Protein AF-A0A381XWY9-F1 (afdb_monomer)

Mean predicted aligned error: 9.6 Å

Secondary structure (DSSP, 8-state):
--SSHHHHHHHHHT-TTS-EEEEEEEEEEEEEEEEEEEETTEEEEEEEEEEEEEEEEEEEETTEEEEEEEEEESS-SSS--EEEEEEEEEEEE-SSEEEEEEEE-EESTTSSS-EE-EEGGGTEE--EEEEEEEEEEETTEEEEEEEEEE--EEPPPSBTTB-TTS-SEE-EEEEEEEEEEEEEEETTEEEEEEEEEEEEEEEEE-SSSS--EEEEEEEEEEEEEEEEEE-SSEEEEEEEEEEEEEE--GGGG--STTS------SEEEEEEEEEEEEE--TT--EEEEEEEEETT--

Nearest PDB structures (foldseek):
  2mpr-assembly1_A  TM=4.039E-01  e=1.291E-01  Salmonella enterica subsp. enterica serovar Typhimurium
  1af6-assembly1_A  TM=3.354E-01  e=6.684E-02  Escherichia coli
  1nqh-assembly1_A  TM=4.335E-01  e=2.873E-01  Escherichia coli
  2gsk-assembly1_A  TM=4.416E-01  e=7.041E+00  Escherichia coli
  6ofr-assembly1_A  TM=3.343E-01  e=2.277E+00  Escherichia coli

Organism: NCBI:txid408172

Sequence (298 aa):
MKLRIFFTLAFCSLLTGQKSQFSIGISSYYGKGVTPIQQFGQSQYYDYKYSEHFLDVTGWRGDWTLWTSLELSSPPRIGTSFAGLRKFRIFREGSSYSFMVGDLYGQIGRGLGLNLWENQTIDWDSSLRGVWISARPRDMLKVDIVAGKAGGGRHLGAGPGIDPRIRDFEEDETVALLSGRMEQLMPGVNLGAYLMFMNGNRQWFSVRRGEDLDTVKVSSFKPGVIAEMSGNNFDLFFETVFRSNTIKDVDSLYSVTAFKWYPYESKQSGRGLYFSGSFFPGQWGITVELKDYLFDTS

pLDDT: mean 83.88, std 17.48, range [37.94, 98.44]

Foldseek 3Di:
DPPPVVVVVVVVPVAPDWDKDKDKDKDKDWDKDWFWADEPVDTDIDIDIWIKIKIWMWMDTDQKIKIWIFIQIDDHPAEHGDGGTDWIKIWGDDPFKIKMATWDADADAVQLPHHADDDVNQQFGQTWHGMWMWGCPDPFKIKIKTWGWGWGADADDRYVPGGRRYGPWTWGKIKIKIKMKGHCPDPQKIKMKMKMKIWTWTFDDDPPPDDDTDIWIKIKIKIKIWIWGDDPFKIKIKMKIKMKMFTDPCVVVDPDPDDDDDDDDRIFMFMWIKIKMKGGDDPDIDMDIDTDGGGGPD

Structure (mmCIF, N/CA/C/O backbone):
data_AF-A0A381XWY9-F1
#
_entry.id   AF-A0A381XWY9-F1
#
loop_
_atom_site.group_PDB
_atom_site.id
_atom_site.type_symbol
_atom_site.label_atom_id
_atom_site.label_alt_id
_atom_site.label_comp_id
_atom_site.label_asym_id
_atom_site.label_entity_id
_atom_site.label_seq_id
_atom_site.pdbx_PDB_ins_code
_atom_site.Cartn_x
_atom_site.Cartn_y
_atom_site.Cartn_z
_atom_site.occupancy
_atom_site.B_iso_or_equiv
_atom_site.auth_seq_id
_atom_site.auth_comp_id
_atom_site.auth_asym_id
_atom_site.auth_atom_id
_atom_site.pdbx_PDB_model_num
ATOM 1 N N . MET A 1 1 ? -11.022 -15.132 -27.133 1.00 42.25 1 MET A N 1
ATOM 2 C CA . MET A 1 1 ? -11.686 -13.839 -26.832 1.00 42.25 1 MET A CA 1
ATOM 3 C C . MET A 1 1 ? -13.158 -13.941 -26.386 1.00 42.25 1 MET A C 1
ATOM 5 O O . MET A 1 1 ? -13.735 -12.915 -26.069 1.00 42.25 1 MET A O 1
ATOM 9 N N . LYS A 1 2 ? -13.781 -15.135 -26.310 1.00 38.97 2 LYS A N 1
ATOM 10 C CA . LYS A 1 2 ? -15.232 -15.276 -26.034 1.00 38.97 2 LYS A CA 1
ATOM 11 C C . LYS A 1 2 ? -15.621 -15.635 -24.586 1.00 38.97 2 LYS A C 1
ATOM 13 O O . LYS A 1 2 ? -16.798 -15.587 -24.266 1.00 38.97 2 LYS A O 1
ATOM 18 N N . LEU A 1 3 ? -14.664 -15.934 -23.700 1.00 37.94 3 LEU A N 1
ATOM 19 C CA . LEU A 1 3 ? -14.961 -16.372 -22.322 1.00 37.94 3 LEU A CA 1
ATOM 20 C C . LEU A 1 3 ? -14.872 -15.250 -21.264 1.00 37.94 3 LEU A C 1
ATOM 22 O O . LEU A 1 3 ? -15.355 -15.412 -20.152 1.00 37.94 3 LEU A O 1
ATOM 26 N N . ARG A 1 4 ? -14.283 -14.093 -21.601 1.00 41.81 4 ARG A N 1
ATOM 27 C CA . ARG A 1 4 ? -14.041 -12.996 -20.639 1.00 41.81 4 ARG A CA 1
ATOM 28 C C . ARG A 1 4 ? -15.187 -11.982 -20.539 1.00 41.81 4 ARG A C 1
ATOM 30 O O . ARG A 1 4 ? -15.367 -11.388 -19.489 1.00 41.81 4 ARG A O 1
ATOM 37 N N . ILE A 1 5 ? -16.003 -11.848 -21.586 1.00 46.81 5 ILE A N 1
ATOM 38 C CA . ILE A 1 5 ? -17.174 -10.948 -21.611 1.00 46.81 5 ILE A CA 1
ATOM 39 C C . ILE A 1 5 ? -18.364 -11.545 -20.831 1.00 46.81 5 ILE A C 1
ATOM 41 O O . ILE A 1 5 ? -19.233 -10.823 -20.349 1.00 46.81 5 ILE A O 1
ATOM 45 N N . PHE A 1 6 ? -18.382 -12.869 -20.644 1.00 42.78 6 PHE A N 1
ATOM 46 C CA . PHE A 1 6 ? -19.491 -13.562 -19.988 1.00 42.78 6 PHE A CA 1
ATOM 47 C C . PHE A 1 6 ? -19.553 -13.294 -18.476 1.00 42.78 6 PHE A C 1
ATOM 49 O O . PHE A 1 6 ? -20.643 -13.187 -17.928 1.00 42.78 6 PHE A O 1
ATOM 56 N N . PHE A 1 7 ? -18.409 -13.103 -17.807 1.00 50.03 7 PHE A N 1
ATOM 57 C CA . PHE A 1 7 ? -18.382 -12.785 -16.372 1.00 50.03 7 PHE A CA 1
ATOM 58 C C . PHE A 1 7 ? -18.918 -11.379 -16.069 1.00 50.03 7 PHE A C 1
ATOM 60 O O . PHE A 1 7 ? -19.607 -11.192 -15.069 1.00 50.03 7 PHE A O 1
ATOM 67 N N . THR A 1 8 ? -18.679 -10.410 -16.956 1.00 50.22 8 THR A N 1
ATOM 68 C CA . THR A 1 8 ? -19.175 -9.034 -16.800 1.00 50.22 8 THR A CA 1
ATOM 69 C C . THR A 1 8 ? -20.692 -8.951 -17.001 1.00 50.22 8 THR A C 1
ATOM 71 O O . THR A 1 8 ? -21.370 -8.237 -16.271 1.00 50.22 8 THR A O 1
ATOM 74 N N . LEU A 1 9 ? -21.247 -9.728 -17.940 1.00 51.41 9 LEU A N 1
ATOM 75 C CA . LEU A 1 9 ? -22.695 -9.791 -18.191 1.00 51.41 9 LEU A CA 1
ATOM 76 C C . LEU A 1 9 ? -23.447 -10.683 -17.188 1.00 51.41 9 LEU A C 1
ATOM 78 O O . LEU A 1 9 ? -24.571 -10.353 -16.817 1.00 51.41 9 LEU A O 1
ATOM 82 N N . ALA A 1 10 ? -22.831 -11.765 -16.697 1.00 49.91 10 ALA A N 1
ATOM 83 C CA . ALA A 1 10 ? -23.432 -12.635 -15.682 1.00 49.91 10 ALA A CA 1
ATOM 84 C C . ALA A 1 10 ? -23.555 -11.943 -14.317 1.00 49.91 10 ALA A C 1
ATOM 86 O O . ALA A 1 10 ? -24.521 -12.187 -13.589 1.00 49.91 10 ALA A O 1
ATOM 87 N N . PHE A 1 11 ? -22.628 -11.029 -13.993 1.00 50.53 11 PHE A N 1
ATOM 88 C CA . PHE A 1 11 ? -22.790 -10.181 -12.817 1.00 50.53 11 PHE A CA 1
ATOM 89 C C . PHE A 1 11 ? -24.007 -9.268 -12.961 1.00 50.53 11 PHE A C 1
ATOM 91 O O . PHE A 1 11 ? -24.644 -9.034 -11.958 1.00 50.53 11 PHE A O 1
ATOM 98 N N . CYS A 1 12 ? -24.407 -8.833 -14.164 1.00 48.06 12 CYS A N 1
ATOM 99 C CA . CYS A 1 12 ? -25.612 -8.014 -14.359 1.00 48.06 12 CYS A CA 1
ATOM 100 C C . CYS A 1 12 ? -26.932 -8.802 -14.238 1.00 48.06 12 CYS A C 1
ATOM 102 O O . CYS A 1 12 ? -27.932 -8.241 -13.792 1.00 48.06 12 CYS A O 1
ATOM 104 N N . SER A 1 13 ? -26.969 -10.087 -14.612 1.00 46.69 13 SER A N 1
ATOM 105 C CA . SER A 1 13 ? -28.222 -10.864 -14.670 1.00 46.69 13 SER A CA 1
ATOM 106 C C . SER A 1 13 ? -28.676 -11.467 -13.335 1.00 46.69 13 SER A C 1
ATOM 108 O O . SER A 1 13 ? -29.846 -11.804 -13.193 1.00 46.69 13 SER A O 1
ATOM 110 N N . LEU A 1 14 ? -27.795 -11.580 -12.336 1.00 45.59 14 LEU A N 1
ATOM 111 C CA . LEU A 1 14 ? -28.140 -12.105 -11.001 1.00 45.59 14 LEU A CA 1
ATOM 112 C C . LEU A 1 14 ? -28.667 -11.013 -10.041 1.00 45.59 14 LEU A C 1
ATOM 114 O O . LEU A 1 14 ? -28.751 -11.225 -8.830 1.00 45.59 14 LEU A O 1
ATOM 118 N N . LEU A 1 15 ? -29.012 -9.824 -10.565 1.00 47.22 15 LEU A N 1
ATOM 119 C CA . LEU A 1 15 ? -29.177 -8.594 -9.784 1.00 47.22 15 LEU A CA 1
ATOM 120 C C . LEU A 1 15 ? -30.592 -7.982 -9.751 1.00 47.22 15 LEU A C 1
ATOM 122 O O . LEU A 1 15 ? -30.749 -6.773 -9.558 1.00 47.22 15 LEU A O 1
ATOM 126 N N . THR A 1 16 ? -31.653 -8.778 -9.823 1.00 45.12 16 THR A N 1
ATOM 127 C CA . THR A 1 16 ? -33.024 -8.260 -9.664 1.00 45.12 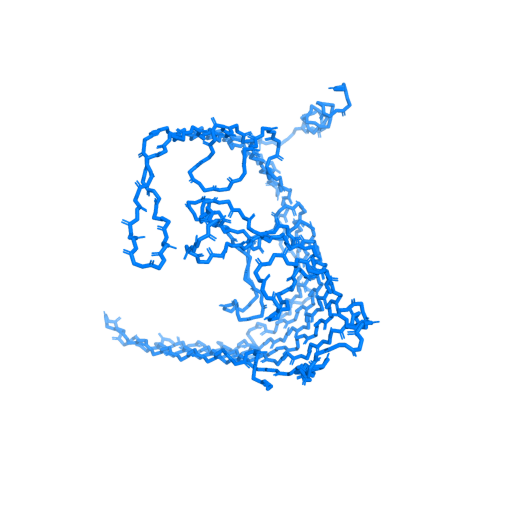16 THR A CA 1
ATOM 128 C C . THR A 1 16 ? -33.328 -7.908 -8.196 1.00 45.12 16 THR A C 1
ATOM 130 O O . THR A 1 16 ? -33.209 -8.767 -7.328 1.00 45.12 16 THR A O 1
ATOM 133 N N . GLY A 1 17 ? -33.689 -6.649 -7.895 1.00 55.00 17 GLY A N 1
ATOM 134 C CA . GLY A 1 17 ? -34.347 -6.264 -6.625 1.00 55.00 17 GLY A CA 1
ATOM 135 C C . GLY A 1 17 ? -33.692 -5.178 -5.750 1.00 55.00 17 GLY A C 1
ATOM 136 O O . GLY A 1 17 ? -34.322 -4.725 -4.801 1.00 55.00 17 GLY A O 1
ATOM 137 N N . GLN A 1 18 ? -32.476 -4.712 -6.054 1.00 63.28 18 GLN A N 1
ATOM 138 C CA . GLN A 1 18 ? -31.827 -3.598 -5.334 1.00 63.28 18 GLN A CA 1
ATOM 139 C C . GLN A 1 18 ? -31.446 -2.486 -6.313 1.00 63.28 18 GLN A C 1
ATOM 141 O O . GLN A 1 18 ? -31.035 -2.780 -7.440 1.00 63.28 18 GLN A O 1
ATOM 146 N N . LYS A 1 19 ? -31.572 -1.218 -5.886 1.00 72.31 19 LYS A N 1
ATOM 147 C CA . LYS A 1 19 ? -31.150 -0.056 -6.684 1.00 72.31 19 LYS A CA 1
ATOM 148 C C . LYS A 1 19 ? -29.664 -0.206 -7.002 1.00 72.31 19 LYS A C 1
ATOM 150 O O . LYS A 1 19 ? -28.835 -0.214 -6.099 1.00 72.31 19 LYS A O 1
ATOM 155 N N . SER A 1 20 ? -29.364 -0.376 -8.283 1.00 82.00 20 SER A N 1
ATOM 156 C CA . SER A 1 20 ? -27.995 -0.450 -8.782 1.00 82.00 20 SER A CA 1
ATOM 157 C C . SER A 1 20 ? -27.613 0.929 -9.299 1.00 82.00 20 SER A C 1
ATOM 159 O O . SER A 1 20 ? -28.407 1.570 -9.988 1.00 82.00 20 SER A O 1
ATOM 161 N N . GLN A 1 21 ? -26.427 1.397 -8.938 1.00 88.94 21 GLN A N 1
ATOM 162 C CA . GLN A 1 21 ? -25.865 2.654 -9.421 1.00 88.94 21 GLN A CA 1
ATOM 163 C C . GLN A 1 21 ? -24.550 2.356 -10.123 1.00 88.94 21 GLN A C 1
ATOM 165 O O . GLN A 1 21 ? -23.868 1.393 -9.777 1.00 88.94 21 GLN A O 1
ATOM 170 N N . PHE A 1 22 ? -24.188 3.173 -11.103 1.00 92.50 22 PHE A N 1
ATOM 171 C CA . PHE A 1 22 ? -22.892 3.072 -11.752 1.00 92.50 22 PHE A CA 1
ATOM 172 C C . PHE A 1 22 ? -22.340 4.458 -12.072 1.00 92.50 22 PHE A C 1
ATOM 174 O O . PHE A 1 22 ? -23.089 5.419 -12.238 1.00 92.50 22 PHE A O 1
ATOM 181 N N . SER A 1 23 ? -21.019 4.538 -12.142 1.00 95.00 23 SER A N 1
ATOM 182 C CA . SER A 1 23 ? -20.251 5.704 -12.547 1.00 95.00 23 SER A CA 1
ATOM 183 C C . SER A 1 23 ? -19.219 5.262 -13.572 1.00 95.00 23 SER A C 1
ATOM 185 O O . SER A 1 23 ? -18.639 4.182 -13.447 1.00 95.00 23 SER A O 1
ATOM 187 N N . ILE A 1 24 ? -19.018 6.090 -14.591 1.00 95.81 24 ILE A N 1
ATOM 188 C CA . ILE A 1 24 ? -18.025 5.879 -15.638 1.00 95.81 24 ILE A CA 1
ATOM 189 C C . ILE A 1 24 ? -17.184 7.148 -15.722 1.00 95.81 24 ILE A C 1
ATOM 191 O O . ILE A 1 24 ? -17.721 8.234 -15.935 1.00 95.81 24 ILE A O 1
ATOM 195 N N . GLY A 1 25 ? -15.876 7.002 -15.549 1.00 96.38 25 GLY A N 1
ATOM 196 C CA . GLY A 1 25 ? -14.886 8.054 -15.724 1.00 96.38 25 GLY A CA 1
ATOM 197 C C . GLY A 1 25 ? -14.033 7.772 -16.952 1.00 96.38 25 GLY A C 1
ATOM 198 O O . GLY A 1 25 ? -13.613 6.640 -17.170 1.00 96.38 25 GLY A O 1
ATOM 199 N N . ILE A 1 26 ? -13.775 8.802 -17.753 1.00 95.94 26 ILE A N 1
ATOM 200 C CA . ILE A 1 26 ? -12.812 8.740 -18.853 1.00 95.94 26 ILE A CA 1
ATOM 201 C C . ILE A 1 26 ? -11.757 9.803 -18.593 1.00 95.94 26 ILE A C 1
ATOM 203 O O . ILE A 1 26 ? -12.087 10.979 -18.449 1.00 95.94 26 ILE A O 1
ATOM 207 N N . SER A 1 27 ? -10.497 9.385 -18.580 1.00 94.94 27 SER A N 1
ATOM 208 C CA . SER A 1 27 ? -9.349 10.282 -18.480 1.00 94.94 27 SER A CA 1
ATOM 209 C C . SER A 1 27 ? -8.459 10.077 -19.693 1.00 94.94 27 SER A C 1
ATOM 211 O O . SER A 1 27 ? -8.255 8.954 -20.144 1.00 94.94 27 SER A O 1
ATOM 213 N N . SER A 1 28 ? -7.960 11.159 -20.278 1.00 94.62 28 SER A N 1
ATOM 214 C CA . SER A 1 28 ? -7.101 11.101 -21.461 1.00 94.62 28 SER A CA 1
ATOM 215 C C . SER A 1 28 ? -5.981 12.114 -21.329 1.00 94.62 28 SER A C 1
ATOM 217 O O . SER A 1 28 ? -6.233 13.300 -21.130 1.00 94.62 28 SER A O 1
ATOM 219 N N . TYR A 1 29 ? -4.751 11.638 -21.460 1.00 92.44 29 TYR A N 1
ATOM 220 C CA . TYR A 1 29 ? -3.538 12.430 -21.369 1.00 92.44 29 TYR A CA 1
ATOM 221 C C . TYR A 1 29 ? -2.744 12.228 -22.649 1.00 92.44 29 TYR A C 1
ATOM 223 O O . TYR A 1 29 ? -2.310 11.124 -22.958 1.00 92.44 29 TYR A O 1
ATOM 231 N N . TYR A 1 30 ? -2.541 13.301 -23.399 1.00 92.88 30 TYR A N 1
ATOM 232 C CA . TYR A 1 30 ? -1.694 13.290 -24.581 1.00 92.88 30 TYR A CA 1
ATOM 233 C C . TYR A 1 30 ? -0.843 14.549 -24.587 1.00 92.88 30 TYR A C 1
ATOM 235 O O . TYR A 1 30 ? -1.289 15.621 -24.173 1.00 92.88 30 TYR A O 1
ATOM 243 N N . GLY A 1 31 ? 0.395 14.437 -25.048 1.00 92.38 31 GLY A N 1
ATOM 244 C CA . GLY A 1 31 ? 1.279 15.588 -25.035 1.00 92.38 31 GLY A CA 1
ATOM 245 C C . GLY A 1 31 ? 2.709 15.275 -25.410 1.00 92.38 31 GLY A C 1
ATOM 246 O O . GLY A 1 31 ? 3.033 14.197 -25.911 1.00 92.38 31 GLY A O 1
ATOM 247 N N . LYS A 1 32 ? 3.556 16.275 -25.175 1.00 91.50 32 LYS A N 1
ATOM 248 C CA . LYS A 1 32 ? 5.007 16.174 -25.273 1.00 91.50 32 LYS A CA 1
ATOM 249 C C . LYS A 1 32 ? 5.600 16.331 -23.879 1.00 91.50 32 LYS A C 1
ATOM 251 O O . LYS A 1 32 ? 5.104 17.137 -23.095 1.00 91.50 32 LYS A O 1
ATOM 256 N N . GLY A 1 33 ? 6.634 15.562 -23.585 1.00 85.56 33 GLY A N 1
ATOM 257 C CA . GLY A 1 33 ? 7.428 15.673 -22.371 1.00 85.56 33 GLY A CA 1
ATOM 258 C C . GLY A 1 33 ? 8.910 15.668 -22.709 1.00 85.56 33 GLY A C 1
ATOM 259 O O . GLY A 1 33 ? 9.291 15.431 -23.854 1.00 85.56 33 GLY A O 1
ATOM 260 N N . VAL A 1 34 ? 9.731 15.927 -21.699 1.00 85.25 34 VAL A N 1
ATOM 261 C CA . VAL A 1 34 ? 11.188 15.923 -21.814 1.00 85.25 34 VAL A CA 1
ATOM 262 C C . VAL A 1 34 ? 11.739 15.027 -20.714 1.00 85.25 34 VAL A C 1
ATOM 264 O O . VAL A 1 34 ? 11.335 15.168 -19.561 1.00 85.25 34 VAL A O 1
ATOM 267 N N . THR A 1 35 ? 12.623 14.091 -21.059 1.00 77.50 35 THR A N 1
ATOM 268 C CA . THR A 1 35 ? 13.277 13.206 -20.085 1.00 77.50 35 THR A CA 1
ATOM 269 C C . THR A 1 35 ? 14.787 13.460 -20.051 1.00 77.50 35 THR A C 1
ATOM 271 O O . THR A 1 35 ? 15.400 13.582 -21.118 1.00 77.50 35 THR A O 1
ATOM 274 N N . PRO A 1 36 ? 15.406 13.599 -18.864 1.00 71.19 36 PRO A N 1
ATOM 275 C CA . PRO A 1 36 ? 16.851 13.716 -18.753 1.00 71.19 36 PRO A CA 1
ATOM 276 C C . PRO A 1 36 ? 17.506 12.337 -18.882 1.00 71.19 36 PRO A C 1
ATOM 278 O O . PRO A 1 36 ? 17.150 11.408 -18.162 1.00 71.19 36 PRO A O 1
ATOM 281 N N . ILE A 1 37 ? 18.526 12.225 -19.728 1.00 68.56 37 ILE A N 1
ATOM 282 C CA . ILE A 1 37 ? 19.487 11.120 -19.666 1.00 68.56 37 ILE A CA 1
ATOM 283 C C . ILE A 1 37 ? 20.800 11.722 -19.174 1.00 68.56 37 ILE A C 1
ATOM 285 O O . ILE A 1 37 ? 21.411 12.557 -19.846 1.00 68.56 37 ILE A O 1
ATOM 289 N N . GLN A 1 38 ? 21.213 11.340 -17.964 1.00 59.56 38 GLN A N 1
ATOM 290 C CA . GLN A 1 38 ? 22.496 11.765 -17.414 1.00 59.56 38 GLN A CA 1
ATOM 291 C C . GLN A 1 38 ? 23.602 10.889 -17.999 1.00 59.56 38 GLN A C 1
ATOM 293 O O . GLN A 1 38 ? 23.746 9.723 -17.643 1.00 59.56 38 GLN A O 1
ATOM 298 N N . GLN A 1 39 ? 24.401 11.461 -18.896 1.00 59.38 39 GLN A N 1
ATOM 299 C CA . GLN A 1 39 ? 25.691 10.901 -19.282 1.00 59.38 39 GLN A CA 1
ATOM 300 C C . GLN A 1 39 ? 26.793 11.693 -18.572 1.00 59.38 39 GLN A C 1
ATOM 302 O O . GLN A 1 39 ? 26.688 12.907 -18.392 1.00 59.38 39 GLN A O 1
ATOM 307 N N . PHE A 1 40 ? 27.859 11.022 -18.129 1.00 50.03 40 PHE A N 1
ATOM 308 C CA . PHE A 1 40 ? 28.966 11.697 -17.448 1.00 50.03 40 PHE A CA 1
ATOM 309 C C . PHE A 1 40 ? 29.559 12.776 -18.375 1.00 50.03 40 PHE A C 1
ATOM 311 O O . PHE A 1 40 ? 30.073 12.463 -19.446 1.00 50.03 40 PHE A O 1
ATOM 318 N N . GLY A 1 41 ? 29.442 14.050 -17.987 1.00 56.56 41 GLY A N 1
ATOM 319 C CA . GLY A 1 41 ? 29.885 15.193 -18.796 1.00 56.56 41 GLY A CA 1
ATOM 320 C C . GLY A 1 41 ? 28.902 15.689 -19.870 1.00 56.56 41 GLY A C 1
ATOM 321 O O . GLY A 1 41 ? 29.218 16.674 -20.534 1.00 56.56 41 GLY A O 1
ATOM 322 N N . GLN A 1 42 ? 27.720 15.078 -20.032 1.00 59.75 42 GLN A N 1
ATOM 323 C CA . GLN A 1 42 ? 26.651 15.562 -20.917 1.00 59.75 42 GLN A CA 1
ATOM 324 C C . GLN A 1 42 ? 25.259 15.341 -20.299 1.00 59.75 42 GLN A C 1
ATOM 326 O O . GLN A 1 42 ? 24.770 14.217 -20.205 1.00 59.75 42 GLN A O 1
ATOM 331 N N . SER A 1 43 ? 24.583 16.429 -19.927 1.00 61.66 43 SER A N 1
ATOM 332 C CA . SER A 1 43 ? 23.150 16.396 -19.618 1.00 61.66 43 SER A CA 1
ATOM 333 C C . SER A 1 43 ? 22.375 16.590 -20.916 1.00 61.66 43 SER A C 1
ATOM 335 O O . SER A 1 43 ? 22.285 17.713 -21.413 1.00 61.66 43 SER A O 1
ATOM 337 N N . GLN A 1 44 ? 21.849 15.505 -21.482 1.00 67.62 44 GLN A N 1
ATOM 338 C CA . GLN A 1 44 ? 20.995 15.572 -22.664 1.00 67.62 44 GLN A CA 1
ATOM 339 C C . GLN A 1 44 ? 19.536 15.355 -22.272 1.00 67.62 44 GLN A C 1
ATOM 341 O O . GLN A 1 44 ? 19.205 14.502 -21.447 1.00 67.62 44 GLN A O 1
ATOM 346 N N . TYR A 1 45 ? 18.669 16.153 -22.879 1.00 73.94 45 TYR A N 1
ATOM 347 C CA . TYR A 1 45 ? 17.230 16.086 -22.707 1.00 73.94 45 TYR A CA 1
ATOM 348 C C . TYR A 1 45 ? 16.611 15.545 -23.990 1.00 73.94 45 TYR A C 1
ATOM 350 O O . TYR A 1 45 ? 16.917 16.039 -25.075 1.00 73.94 45 TYR A O 1
ATOM 358 N N . TYR A 1 46 ? 15.747 14.543 -23.858 1.00 78.00 46 TYR A N 1
ATOM 359 C CA . TYR A 1 46 ? 15.082 13.909 -24.988 1.00 78.00 46 TYR A CA 1
ATOM 360 C C . TYR A 1 46 ? 13.593 14.217 -24.959 1.00 78.00 46 TYR A C 1
ATOM 362 O O . TYR A 1 46 ? 12.898 13.910 -23.985 1.00 78.00 46 TYR A O 1
ATOM 370 N N . ASP A 1 47 ? 13.112 14.813 -26.046 1.00 86.06 47 ASP A N 1
ATOM 371 C CA . ASP A 1 47 ? 11.689 15.009 -26.267 1.00 86.06 47 ASP A CA 1
ATOM 372 C C . ASP A 1 47 ? 11.010 13.660 -26.496 1.00 86.06 47 ASP A C 1
ATOM 374 O O . ASP A 1 47 ? 11.466 12.828 -27.284 1.00 86.06 47 ASP A O 1
ATOM 378 N N . TYR A 1 48 ? 9.860 13.469 -25.866 1.00 87.00 48 TYR A N 1
ATOM 379 C CA . TYR A 1 48 ? 8.996 12.329 -26.123 1.00 87.00 48 TYR A CA 1
ATOM 380 C C . TYR A 1 48 ? 7.545 12.769 -26.258 1.00 87.00 48 TYR A C 1
ATOM 382 O O . TYR A 1 48 ? 7.140 13.840 -25.808 1.00 87.00 48 TYR A O 1
ATOM 390 N N . LYS A 1 49 ? 6.747 11.926 -26.907 1.00 92.00 49 LYS A N 1
ATOM 391 C CA . LYS A 1 49 ? 5.291 12.062 -26.975 1.00 92.00 49 LYS A CA 1
ATOM 392 C C . LYS A 1 49 ? 4.667 10.950 -26.157 1.00 92.00 49 LYS A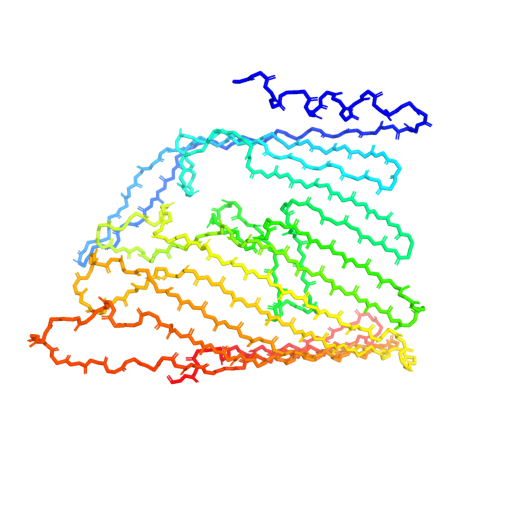 C 1
ATOM 394 O O . LYS A 1 49 ? 5.226 9.860 -26.118 1.00 92.00 49 LYS A O 1
ATOM 399 N N . TYR A 1 50 ? 3.521 11.221 -25.554 1.00 92.75 50 TYR A N 1
ATOM 400 C CA . TYR A 1 50 ? 2.753 10.226 -24.817 1.00 92.75 50 TYR A CA 1
ATOM 401 C C . TYR A 1 50 ? 1.274 10.297 -25.188 1.00 92.75 50 TYR A C 1
ATOM 403 O O . TYR A 1 50 ? 0.781 11.351 -25.605 1.00 92.75 50 TYR A O 1
ATOM 411 N N . SER A 1 51 ? 0.590 9.167 -25.031 1.00 94.56 51 SER A N 1
ATOM 412 C CA . SER A 1 51 ? -0.853 9.011 -25.199 1.00 94.56 51 SER A CA 1
ATOM 413 C C . SER A 1 51 ? -1.332 7.932 -24.233 1.00 94.56 51 SER A C 1
ATOM 415 O O . SER A 1 51 ? -0.997 6.763 -24.412 1.00 94.56 51 SER A O 1
ATOM 417 N N . GLU A 1 52 ? -2.091 8.332 -23.218 1.00 94.12 52 GLU A N 1
ATOM 418 C CA . GLU A 1 52 ? -2.649 7.477 -22.168 1.00 94.12 52 GLU A CA 1
ATOM 419 C C . GLU A 1 52 ? -4.143 7.740 -22.054 1.00 94.12 52 GLU A C 1
ATOM 421 O O . GLU A 1 52 ? -4.574 8.886 -21.899 1.00 94.12 52 GLU A O 1
ATOM 426 N N . HIS A 1 53 ? -4.937 6.682 -22.090 1.00 95.12 53 HIS A N 1
ATOM 427 C CA . HIS A 1 53 ? -6.377 6.767 -21.925 1.00 95.12 53 HIS A CA 1
ATOM 428 C C . HIS A 1 53 ? -6.828 5.751 -20.886 1.00 95.12 53 HIS A C 1
ATOM 430 O O . HIS A 1 53 ? -6.497 4.570 -20.978 1.00 95.12 53 HIS A O 1
ATOM 436 N N . PHE A 1 54 ? -7.616 6.216 -19.925 1.00 95.31 54 PHE A N 1
ATOM 437 C CA . PHE A 1 54 ? -8.174 5.410 -18.850 1.00 95.31 54 PHE A CA 1
ATOM 438 C C . PHE A 1 54 ? -9.694 5.450 -18.921 1.00 95.31 54 PHE A C 1
ATOM 440 O O . PHE A 1 54 ? -10.290 6.508 -19.140 1.00 95.31 54 PHE A O 1
ATOM 447 N N . LEU A 1 55 ? -10.309 4.289 -18.726 1.00 97.19 55 LEU A N 1
ATOM 448 C CA . LEU A 1 55 ? -11.745 4.134 -18.555 1.00 97.19 55 LEU A CA 1
ATOM 449 C C . LEU A 1 55 ? -11.990 3.429 -17.224 1.00 97.19 55 LEU A C 1
ATOM 451 O O . LEU A 1 55 ? -11.756 2.226 -17.094 1.00 97.19 55 LEU A O 1
ATOM 455 N N . ASP A 1 56 ? -12.483 4.187 -16.255 1.00 97.00 56 ASP A N 1
ATOM 456 C CA . ASP A 1 56 ? -12.823 3.702 -14.926 1.00 97.00 56 ASP A CA 1
ATOM 457 C C . ASP A 1 56 ? -14.325 3.462 -14.838 1.00 97.00 56 ASP A C 1
ATOM 459 O O . ASP A 1 56 ? -15.130 4.317 -15.204 1.00 97.00 56 ASP A O 1
ATOM 463 N N . VAL A 1 57 ? -14.718 2.299 -14.335 1.00 96.69 57 VAL A N 1
ATOM 464 C CA . VAL A 1 57 ? -16.121 1.954 -14.112 1.00 96.69 57 VAL A CA 1
ATOM 465 C C . VAL A 1 57 ? -16.289 1.516 -12.669 1.00 96.69 57 VAL A C 1
ATOM 467 O O . VAL A 1 57 ? -15.627 0.582 -12.214 1.00 96.69 57 VAL A O 1
ATOM 470 N N . THR A 1 58 ? -17.214 2.162 -11.966 1.00 96.50 58 THR A N 1
ATOM 471 C CA . THR A 1 58 ? -17.617 1.778 -10.613 1.00 96.50 58 THR A CA 1
ATOM 472 C C . THR A 1 58 ? -19.097 1.441 -10.606 1.00 96.50 58 THR A C 1
ATOM 474 O O . THR A 1 58 ? -19.906 2.213 -11.109 1.00 96.50 58 THR A O 1
ATOM 477 N N . GLY A 1 59 ? -19.468 0.301 -10.037 1.00 95.56 59 GLY A N 1
ATOM 478 C CA . GLY A 1 59 ? -20.850 -0.105 -9.820 1.00 95.56 59 GLY A CA 1
ATOM 479 C C . GLY A 1 59 ? -21.114 -0.347 -8.340 1.00 95.56 59 GLY A C 1
ATOM 480 O O . GLY A 1 59 ? -20.283 -0.938 -7.658 1.00 95.56 59 GLY A O 1
ATOM 481 N N . TRP A 1 60 ? -22.282 0.063 -7.858 1.00 94.25 60 TRP A N 1
ATOM 482 C CA . TRP A 1 60 ? -22.739 -0.163 -6.488 1.00 94.25 60 TRP A CA 1
ATOM 483 C C . TRP A 1 60 ? -24.058 -0.916 -6.488 1.00 94.25 60 TRP A C 1
ATOM 485 O O . TRP A 1 60 ? -24.965 -0.608 -7.271 1.00 94.25 60 TRP A O 1
ATOM 495 N N . ARG A 1 61 ? -24.186 -1.878 -5.574 1.00 89.38 61 ARG A N 1
ATOM 496 C CA . ARG A 1 61 ? -25.445 -2.569 -5.312 1.00 89.38 61 ARG A CA 1
ATOM 497 C C . ARG A 1 61 ? -25.502 -3.091 -3.881 1.00 89.38 61 ARG A C 1
ATOM 499 O O . ARG A 1 61 ? -24.815 -4.053 -3.539 1.00 89.38 61 ARG A O 1
ATOM 506 N N . GLY A 1 62 ? -26.372 -2.483 -3.076 1.00 90.12 62 GLY A N 1
ATOM 507 C CA . GLY A 1 62 ? -26.432 -2.764 -1.642 1.00 90.12 62 GLY A CA 1
ATOM 508 C C . GLY A 1 62 ? -25.057 -2.539 -1.013 1.00 90.12 62 GLY A C 1
ATOM 509 O O . GLY A 1 62 ? -24.433 -1.513 -1.260 1.00 90.12 62 GLY A O 1
ATOM 510 N N . ASP A 1 63 ? -24.569 -3.543 -0.294 1.00 92.88 63 ASP A N 1
ATOM 511 C CA . ASP A 1 63 ? -23.263 -3.537 0.375 1.00 92.88 63 ASP A CA 1
ATOM 512 C C . ASP A 1 63 ? -22.072 -3.767 -0.573 1.00 92.88 63 ASP A C 1
ATOM 514 O O . ASP A 1 63 ? -20.926 -3.769 -0.129 1.00 92.88 63 ASP A O 1
ATOM 518 N N . TRP A 1 64 ? -22.314 -4.047 -1.858 1.00 94.50 64 TRP A N 1
ATOM 519 C CA . TRP A 1 64 ? -21.272 -4.407 -2.819 1.00 94.50 64 TRP A CA 1
ATOM 520 C C . TRP A 1 64 ? -20.869 -3.229 -3.700 1.00 94.50 64 TRP A C 1
ATOM 522 O O . TRP A 1 64 ? -21.711 -2.520 -4.250 1.00 94.50 64 TRP A O 1
ATOM 532 N N . THR A 1 65 ? -19.565 -3.097 -3.911 1.00 96.19 65 THR A N 1
ATOM 533 C CA . THR A 1 65 ? -18.945 -2.181 -4.864 1.00 96.19 65 THR A CA 1
ATOM 534 C C . THR A 1 65 ? -18.053 -2.971 -5.810 1.00 96.19 65 THR A C 1
ATOM 536 O O . THR A 1 65 ? -17.203 -3.748 -5.380 1.00 96.19 65 THR A O 1
ATOM 539 N N . LEU A 1 66 ? -18.223 -2.753 -7.105 1.00 96.50 66 LEU A N 1
ATOM 540 C CA . LEU A 1 66 ? -17.319 -3.211 -8.145 1.00 96.50 66 LEU A CA 1
ATOM 541 C C . LEU A 1 66 ? -16.584 -2.001 -8.709 1.00 96.50 66 LEU A C 1
ATOM 543 O O . LEU A 1 66 ? -17.227 -1.031 -9.081 1.00 96.50 66 LEU A O 1
ATOM 547 N N . TRP A 1 67 ? -15.266 -2.063 -8.814 1.00 97.06 67 TRP A N 1
ATOM 548 C CA . TRP A 1 67 ? -14.451 -1.059 -9.488 1.00 97.06 67 TRP A CA 1
ATOM 549 C C . TRP A 1 67 ? -13.540 -1.737 -10.504 1.00 97.06 67 TRP A C 1
ATOM 551 O O . TRP A 1 67 ? -12.980 -2.796 -10.233 1.00 97.06 67 TRP A O 1
ATOM 561 N N . THR A 1 68 ? -13.392 -1.148 -11.680 1.00 97.69 68 THR A N 1
ATOM 562 C CA . THR A 1 68 ? -12.512 -1.646 -12.733 1.00 97.69 68 THR A CA 1
ATOM 563 C C . THR A 1 68 ? -11.922 -0.480 -13.508 1.00 97.69 68 THR A C 1
ATOM 565 O O . THR A 1 68 ? -12.596 0.524 -13.713 1.00 97.69 68 THR A O 1
ATOM 568 N N . SER A 1 69 ? -10.686 -0.637 -13.970 1.00 96.25 69 SER A N 1
ATOM 569 C CA . SER A 1 69 ? -9.956 0.361 -14.749 1.00 96.25 69 SER A CA 1
ATOM 570 C C . SER A 1 69 ? -9.367 -0.301 -15.990 1.00 96.25 69 SER A C 1
ATOM 572 O O . SER A 1 69 ? -8.616 -1.279 -15.889 1.00 96.25 69 SER A O 1
ATOM 574 N N . LEU A 1 70 ? -9.753 0.188 -17.165 1.00 96.56 70 LEU A N 1
ATOM 575 C CA . LEU A 1 70 ? -9.158 -0.176 -18.446 1.00 96.56 70 LEU A CA 1
ATOM 576 C C . LEU A 1 70 ? -8.150 0.899 -18.847 1.00 96.56 70 LEU A C 1
ATOM 578 O O . LEU A 1 70 ? -8.419 2.086 -18.685 1.00 96.56 70 LEU A O 1
ATOM 582 N N . GLU A 1 71 ? -7.028 0.481 -19.416 1.00 95.06 71 GLU A N 1
ATOM 583 C CA . GLU A 1 71 ? -5.972 1.377 -19.879 1.00 95.06 71 GLU A CA 1
ATOM 584 C C . GLU A 1 71 ? -5.632 1.099 -21.344 1.00 95.06 71 GLU A C 1
ATOM 586 O O . GLU A 1 71 ? -5.582 -0.054 -21.779 1.00 95.06 71 GLU A O 1
ATOM 591 N N . LEU A 1 72 ? -5.418 2.180 -22.092 1.00 95.12 72 LEU A N 1
ATOM 592 C CA . LEU A 1 72 ? -4.921 2.209 -23.460 1.00 95.12 72 LEU A CA 1
ATOM 593 C C . LEU A 1 72 ? -3.816 3.270 -23.538 1.00 95.12 72 LEU A C 1
ATOM 595 O O . LEU A 1 72 ? -4.092 4.454 -23.739 1.00 95.12 72 LEU A O 1
ATOM 599 N N . SER A 1 73 ? -2.572 2.833 -23.380 1.00 91.75 73 SER A N 1
ATOM 600 C CA . SER A 1 73 ? -1.386 3.684 -23.310 1.00 91.75 73 SER A CA 1
ATOM 601 C C . SER A 1 73 ? -0.339 3.232 -24.322 1.00 91.75 73 SER A C 1
ATOM 603 O O . SER A 1 73 ? 0.124 2.092 -24.278 1.00 91.75 73 SER A O 1
ATOM 605 N N . SER A 1 74 ? 0.039 4.115 -25.250 1.00 91.19 74 SER A N 1
ATOM 606 C CA . SER A 1 74 ? 1.020 3.799 -26.298 1.00 91.19 74 SER A CA 1
ATOM 607 C C . SER A 1 74 ? 1.664 5.058 -26.911 1.00 91.19 74 SER A C 1
ATOM 609 O O . SER A 1 74 ? 1.134 5.597 -27.888 1.00 91.19 74 SER A O 1
ATOM 611 N N . PRO A 1 75 ? 2.840 5.501 -26.429 1.00 88.50 75 PRO A N 1
ATOM 612 C CA . PRO A 1 75 ? 3.468 5.129 -25.160 1.00 88.50 75 PRO A CA 1
ATOM 613 C C . PRO A 1 75 ? 2.909 5.962 -23.989 1.00 88.50 75 PRO A C 1
ATOM 615 O O . PRO A 1 75 ? 2.386 7.060 -24.216 1.00 88.50 75 PRO A O 1
ATOM 618 N N . PRO A 1 76 ? 3.023 5.479 -22.741 1.00 88.69 76 PRO A N 1
ATOM 619 C CA . PRO A 1 76 ? 2.681 6.265 -21.562 1.00 88.69 76 PRO A CA 1
ATOM 620 C C . PRO A 1 76 ? 3.695 7.391 -21.291 1.00 88.69 76 PRO A C 1
ATOM 622 O O . PRO A 1 76 ? 4.748 7.482 -21.930 1.00 88.69 76 PRO A O 1
ATOM 625 N N . ARG A 1 77 ? 3.372 8.269 -20.334 1.00 89.44 77 ARG A N 1
ATOM 626 C CA . ARG A 1 77 ? 4.282 9.287 -19.785 1.00 89.44 77 ARG A CA 1
ATOM 627 C C . ARG A 1 77 ? 5.462 8.628 -19.084 1.00 89.44 77 ARG A C 1
ATOM 629 O O . ARG A 1 77 ? 6.606 8.983 -19.361 1.00 89.44 77 ARG A O 1
ATOM 636 N N . ILE A 1 78 ? 5.152 7.685 -18.200 1.00 87.56 78 ILE A N 1
ATOM 637 C CA . ILE A 1 78 ? 6.078 6.829 -17.460 1.00 87.56 78 ILE A CA 1
ATOM 638 C C . ILE A 1 78 ? 5.427 5.440 -17.411 1.00 87.56 78 ILE A C 1
ATOM 640 O O . ILE A 1 78 ? 4.217 5.333 -17.227 1.00 87.56 78 ILE A O 1
ATOM 644 N N . GLY A 1 79 ? 6.219 4.402 -17.642 1.00 85.69 79 GLY A N 1
ATOM 645 C CA . GLY A 1 79 ? 5.832 2.999 -17.654 1.00 85.69 79 GLY A CA 1
ATOM 646 C C . GLY A 1 79 ? 5.930 2.346 -19.029 1.00 85.69 79 GLY A C 1
ATOM 647 O O . GLY A 1 79 ? 6.485 2.887 -19.991 1.00 85.69 79 GLY A O 1
ATOM 648 N N . THR A 1 80 ? 5.389 1.137 -19.122 1.00 83.50 80 THR A N 1
ATOM 649 C CA . THR A 1 80 ? 5.348 0.346 -20.355 1.00 83.50 80 THR A CA 1
ATOM 650 C C . THR A 1 80 ? 4.023 0.547 -21.089 1.00 83.50 80 THR A C 1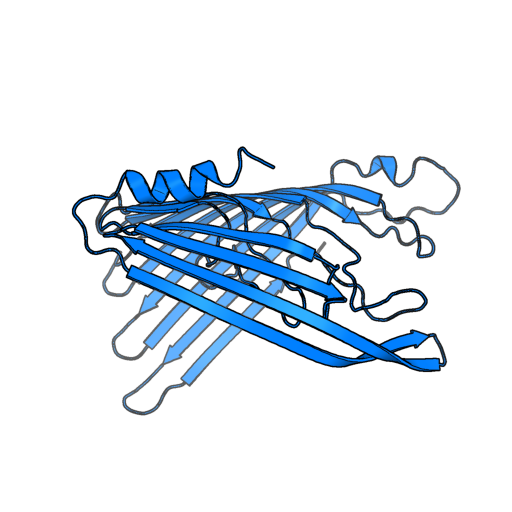
ATOM 652 O O . THR A 1 80 ? 2.990 0.837 -20.491 1.00 83.50 80 THR A O 1
ATOM 655 N N . SER A 1 81 ? 4.037 0.421 -22.420 1.00 89.88 81 SER A N 1
ATOM 656 C CA . SER A 1 81 ? 2.792 0.504 -23.198 1.00 89.88 81 SER A CA 1
ATOM 657 C C . SER A 1 81 ? 1.843 -0.621 -22.794 1.00 89.88 81 SER A C 1
ATOM 659 O O . SER A 1 81 ? 2.249 -1.781 -22.717 1.00 89.88 81 SER A O 1
ATOM 661 N N . PHE A 1 82 ? 0.577 -0.283 -22.567 1.00 90.75 82 PHE A N 1
ATOM 662 C CA . PHE A 1 82 ? -0.415 -1.202 -22.028 1.00 90.75 82 PHE A CA 1
ATOM 663 C C . PHE A 1 82 ? -1.764 -1.017 -22.720 1.00 90.75 82 PHE A C 1
ATOM 665 O O . PHE A 1 82 ? -2.194 0.098 -23.001 1.00 90.75 82 PHE A O 1
ATOM 672 N N . ALA A 1 83 ? -2.449 -2.125 -23.001 1.00 95.25 83 ALA A N 1
ATOM 673 C CA . ALA A 1 83 ? -3.783 -2.114 -23.586 1.00 95.25 83 ALA A CA 1
ATOM 674 C C . ALA A 1 83 ? -4.631 -3.243 -22.991 1.00 95.25 83 ALA A C 1
ATOM 676 O O . ALA A 1 83 ? -4.470 -4.411 -23.353 1.00 95.25 83 ALA A O 1
ATOM 677 N N . GLY A 1 84 ? -5.550 -2.917 -22.081 1.00 95.81 84 GLY A N 1
ATOM 678 C CA . GLY A 1 84 ? -6.445 -3.910 -21.492 1.00 95.81 84 GLY A CA 1
ATOM 679 C C . GLY A 1 84 ? -6.962 -3.566 -20.100 1.00 95.81 84 GLY A C 1
ATOM 680 O O . GLY A 1 84 ? -7.112 -2.404 -19.738 1.00 95.81 84 GLY A O 1
ATOM 681 N N . LEU A 1 85 ? -7.271 -4.612 -19.325 1.00 94.94 85 LEU A N 1
ATOM 682 C CA . LEU A 1 85 ? -7.722 -4.500 -17.939 1.00 94.94 85 LEU A CA 1
ATOM 683 C C . LEU A 1 85 ? -6.534 -4.291 -17.010 1.00 94.94 85 LEU A C 1
ATOM 685 O O . LEU A 1 85 ? -5.797 -5.233 -16.721 1.00 94.94 85 LEU A O 1
ATOM 689 N N . ARG A 1 86 ? -6.395 -3.057 -16.540 1.00 92.75 86 ARG A N 1
ATOM 690 C CA . ARG A 1 86 ? -5.329 -2.619 -15.648 1.00 92.75 86 ARG A CA 1
ATOM 691 C C . ARG A 1 86 ? -5.626 -3.055 -14.217 1.00 92.75 86 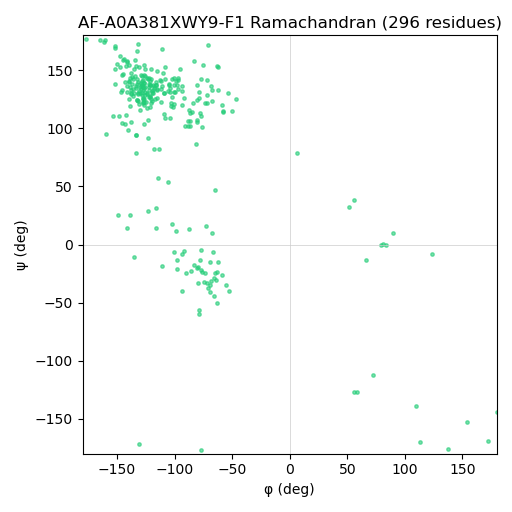ARG A C 1
ATOM 693 O O . ARG A 1 86 ? -4.851 -3.803 -13.617 1.00 92.75 86 ARG A O 1
ATOM 700 N N . LYS A 1 87 ? -6.790 -2.647 -13.702 1.00 95.00 87 LYS A N 1
ATOM 701 C CA . LYS A 1 87 ? -7.198 -2.879 -12.312 1.00 95.00 87 LYS A CA 1
ATOM 702 C C . LYS A 1 87 ? -8.636 -3.352 -12.190 1.00 95.00 87 LYS A C 1
ATOM 704 O O . LYS A 1 87 ? -9.489 -3.006 -13.003 1.00 95.00 87 LYS A O 1
ATOM 709 N N . PHE A 1 88 ? -8.904 -4.118 -11.145 1.00 96.81 88 PHE A N 1
ATOM 710 C CA . PHE A 1 88 ? -10.218 -4.628 -10.800 1.00 96.81 88 PHE A CA 1
ATOM 711 C C . PHE A 1 88 ? -10.321 -4.848 -9.296 1.00 96.81 88 PHE A C 1
ATOM 713 O O . PHE A 1 88 ? -9.416 -5.409 -8.689 1.00 96.81 88 PHE A O 1
ATOM 720 N N . ARG A 1 89 ? -11.452 -4.488 -8.698 1.00 97.19 89 ARG A N 1
ATOM 721 C CA . ARG A 1 89 ? -11.738 -4.720 -7.288 1.00 97.19 89 ARG A CA 1
ATOM 722 C C . ARG A 1 89 ? -13.218 -4.994 -7.072 1.00 97.19 89 ARG A C 1
ATOM 724 O O . ARG A 1 89 ? -14.064 -4.210 -7.491 1.00 97.19 89 ARG A O 1
ATOM 731 N N . ILE A 1 90 ? -13.520 -6.053 -6.335 1.00 97.75 90 ILE A N 1
ATOM 732 C CA . ILE A 1 90 ? -14.819 -6.251 -5.691 1.00 97.75 90 ILE A CA 1
ATOM 733 C C . ILE A 1 90 ? -14.637 -5.958 -4.209 1.00 97.75 90 ILE A C 1
ATOM 735 O O . ILE A 1 90 ? -13.724 -6.478 -3.575 1.00 97.75 90 ILE A O 1
ATOM 739 N N . PHE A 1 91 ? -15.520 -5.148 -3.652 1.00 97.38 91 PHE A N 1
ATOM 740 C CA . PHE A 1 91 ? -15.567 -4.825 -2.239 1.00 97.38 91 PHE A CA 1
ATOM 741 C C . PHE A 1 91 ? -16.977 -5.059 -1.710 1.00 97.38 91 PHE A C 1
ATOM 743 O O . PHE A 1 91 ? -17.954 -4.752 -2.389 1.00 97.38 91 PHE A O 1
ATOM 750 N N . ARG A 1 92 ? -17.084 -5.600 -0.501 1.00 95.75 92 ARG A N 1
ATOM 751 C CA . ARG A 1 92 ? -18.321 -5.666 0.262 1.00 95.75 92 ARG A CA 1
ATOM 752 C C . ARG A 1 92 ? -18.110 -5.046 1.629 1.00 95.75 92 ARG A C 1
ATOM 754 O O . ARG A 1 92 ? -17.220 -5.480 2.362 1.00 95.75 92 ARG A O 1
ATOM 761 N N . GLU A 1 93 ? -18.979 -4.119 1.994 1.00 94.38 93 GLU A N 1
ATOM 762 C CA . GLU A 1 93 ? -18.982 -3.477 3.301 1.00 94.38 93 GLU A CA 1
ATOM 763 C C . GLU A 1 93 ? -20.174 -3.952 4.130 1.00 94.38 93 GLU A C 1
ATOM 765 O O . GLU A 1 93 ? -21.317 -3.628 3.833 1.00 94.38 93 GLU A O 1
ATOM 770 N N . GLY A 1 94 ? -19.917 -4.758 5.159 1.00 90.00 94 GLY A N 1
ATOM 771 C CA . GLY A 1 94 ? -20.918 -5.144 6.149 1.00 90.00 94 GLY A CA 1
ATOM 772 C C . GLY A 1 94 ? -20.622 -4.530 7.517 1.00 90.00 94 GLY A C 1
ATOM 773 O O . GLY A 1 94 ? -19.528 -4.032 7.774 1.00 90.00 94 GLY A O 1
ATOM 774 N N . SER A 1 95 ? -21.588 -4.622 8.431 1.00 86.81 95 SER A N 1
ATOM 775 C CA . SER A 1 95 ? -21.454 -4.107 9.802 1.00 86.81 95 SER A CA 1
ATOM 776 C C . SER A 1 95 ? -20.401 -4.856 10.631 1.00 86.81 95 SER A C 1
ATOM 778 O O . SER A 1 95 ? -19.597 -4.236 11.324 1.00 86.81 95 SER A O 1
ATOM 780 N N . SER A 1 96 ? -20.386 -6.190 10.555 1.00 90.94 96 SER A N 1
ATOM 781 C CA . SER A 1 96 ? -19.475 -7.041 11.340 1.00 90.94 96 SER A CA 1
ATOM 782 C C . SER A 1 96 ? -18.229 -7.481 10.573 1.00 90.94 96 SER A C 1
ATOM 784 O O . SER A 1 96 ? -17.235 -7.865 11.189 1.00 90.94 96 SER A O 1
ATOM 786 N N . TYR A 1 97 ? -18.272 -7.460 9.241 1.00 94.25 97 TYR A N 1
ATOM 787 C CA . TYR A 1 97 ? -17.134 -7.805 8.398 1.00 94.25 97 TYR A CA 1
ATOM 788 C C . TYR A 1 97 ? -17.189 -7.083 7.058 1.00 94.25 97 TYR A C 1
ATOM 790 O O . TYR A 1 97 ? -18.264 -6.818 6.518 1.00 94.25 97 TYR A O 1
ATOM 798 N N . SER A 1 98 ? -16.016 -6.832 6.495 1.00 96.81 98 SER A N 1
ATOM 799 C CA . SER A 1 98 ? -15.841 -6.372 5.128 1.00 96.81 98 SER A CA 1
ATOM 800 C C . SER A 1 98 ? -14.874 -7.285 4.385 1.00 96.81 98 SER A C 1
ATOM 802 O O . SER A 1 98 ? -14.050 -7.990 4.975 1.00 96.81 98 SER A O 1
ATOM 804 N N . PHE A 1 99 ? -15.020 -7.316 3.068 1.00 96.56 99 PHE A N 1
ATOM 805 C CA . PHE A 1 99 ? -14.260 -8.198 2.198 1.00 96.56 99 PHE A CA 1
ATOM 806 C C . PHE A 1 99 ? -13.895 -7.468 0.914 1.00 96.56 99 PHE A C 1
ATOM 808 O O . PHE A 1 99 ? -14.757 -6.869 0.279 1.00 96.56 99 PHE A O 1
ATOM 815 N N . MET A 1 100 ? -12.633 -7.539 0.514 1.00 98.06 100 MET A N 1
ATOM 816 C CA . MET A 1 100 ? -12.109 -6.939 -0.707 1.00 98.06 100 MET A CA 1
ATOM 817 C C . MET A 1 100 ? -11.310 -7.981 -1.485 1.00 98.06 100 MET A C 1
ATOM 819 O O . MET A 1 100 ? -10.510 -8.701 -0.895 1.00 98.06 100 MET A O 1
ATOM 823 N N . VAL A 1 101 ? -11.506 -8.054 -2.801 1.00 98.25 101 VAL A N 1
ATOM 824 C CA . VAL A 1 101 ? -10.761 -8.935 -3.714 1.00 98.25 101 VAL A CA 1
ATOM 825 C C . VAL A 1 101 ? -10.370 -8.181 -4.964 1.00 98.25 101 VAL A C 1
ATOM 827 O O . VAL A 1 101 ? -11.177 -7.425 -5.500 1.00 98.25 101 VAL A O 1
ATOM 830 N N . GLY A 1 102 ? -9.174 -8.455 -5.470 1.00 97.69 102 GLY A N 1
ATOM 831 C CA . GLY A 1 102 ? -8.613 -7.808 -6.647 1.00 97.69 102 GLY A CA 1
ATOM 832 C C . GLY A 1 102 ? -7.465 -6.902 -6.236 1.00 97.69 102 GLY A C 1
ATOM 833 O O . GLY A 1 102 ? -6.664 -7.297 -5.397 1.00 97.69 102 GLY A O 1
ATOM 834 N N . ASP A 1 103 ? -7.372 -5.716 -6.821 1.00 96.50 103 ASP A N 1
ATOM 835 C CA . ASP A 1 103 ? -6.351 -4.726 -6.495 1.00 96.50 103 ASP A CA 1
ATOM 836 C C . ASP A 1 103 ? -6.711 -3.996 -5.189 1.00 96.50 103 ASP A C 1
ATOM 838 O O . ASP A 1 103 ? -7.719 -3.288 -5.085 1.00 96.50 103 ASP A O 1
ATOM 842 N N . LEU A 1 104 ? -5.897 -4.237 -4.165 1.00 96.12 104 LEU A N 1
ATOM 843 C CA . LEU A 1 104 ? -6.078 -3.782 -2.795 1.00 96.12 104 LEU A CA 1
ATOM 844 C C . LEU A 1 104 ? -5.330 -2.468 -2.567 1.00 96.12 104 LEU A C 1
ATOM 846 O O . LEU A 1 104 ? -4.137 -2.361 -2.848 1.00 96.12 104 LEU A O 1
ATOM 850 N N . TYR A 1 105 ? -6.033 -1.511 -1.968 1.00 93.31 105 TYR A N 1
ATOM 851 C CA . TYR A 1 105 ? -5.513 -0.212 -1.551 1.00 93.31 105 TYR A CA 1
ATOM 852 C C . TYR A 1 105 ? -5.850 -0.004 -0.076 1.00 93.31 105 TYR A C 1
ATOM 854 O O . TYR A 1 105 ? -6.915 -0.433 0.374 1.00 93.31 105 TYR A O 1
ATOM 862 N N . GLY A 1 106 ? -4.974 0.667 0.664 1.00 93.69 106 GLY A N 1
ATOM 863 C CA . GLY A 1 106 ? -5.150 0.915 2.091 1.00 93.69 106 GLY A CA 1
ATOM 864 C C . GLY A 1 106 ? -3.867 0.716 2.883 1.00 93.69 106 GLY A C 1
ATOM 865 O O . GLY A 1 106 ? -2.802 0.443 2.342 1.00 93.69 106 GLY A O 1
ATOM 866 N N . GLN A 1 107 ? -3.971 0.844 4.196 1.00 95.25 107 GLN A N 1
ATOM 867 C CA . GLN A 1 107 ? -2.822 0.776 5.088 1.00 95.25 107 GLN A CA 1
ATOM 868 C C . GLN A 1 107 ? -3.195 0.110 6.408 1.00 95.25 107 GLN A C 1
ATOM 870 O O . GLN A 1 107 ? -4.363 0.100 6.802 1.00 95.25 107 GLN A O 1
ATOM 875 N N . ILE A 1 108 ? -2.189 -0.407 7.107 1.00 94.69 108 ILE A N 1
ATOM 876 C CA . ILE A 1 108 ? -2.301 -0.813 8.510 1.00 94.69 108 ILE A CA 1
ATOM 877 C C . ILE A 1 108 ? -1.610 0.247 9.363 1.00 94.69 108 ILE A C 1
ATOM 879 O O . ILE A 1 108 ? -0.521 0.709 9.021 1.00 94.69 108 ILE A O 1
ATOM 883 N N . GLY A 1 109 ? -2.262 0.663 10.453 1.00 90.69 109 GLY A N 1
ATOM 884 C CA . GLY A 1 109 ? -1.774 1.762 11.284 1.00 90.69 109 GLY A CA 1
ATOM 885 C C . GLY A 1 109 ? -1.619 3.048 10.470 1.00 90.69 109 GLY A C 1
ATOM 886 O O . GLY A 1 109 ? -2.549 3.479 9.780 1.00 90.69 109 GLY A O 1
ATOM 887 N N . ARG A 1 110 ? -0.427 3.645 10.528 1.00 90.94 110 ARG A N 1
ATOM 888 C CA . ARG A 1 110 ? -0.067 4.839 9.744 1.00 90.94 110 ARG A CA 1
ATOM 889 C C . ARG A 1 110 ? 0.807 4.504 8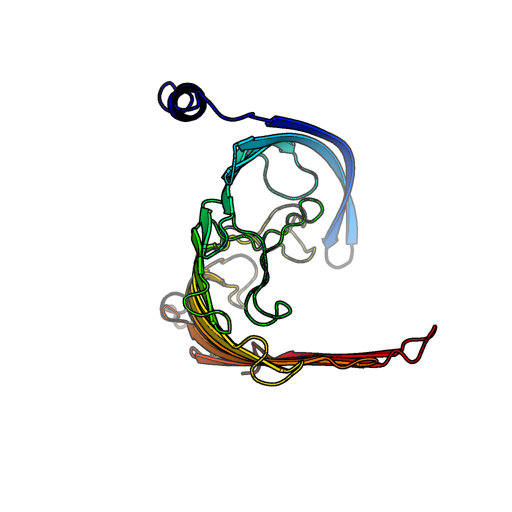.535 1.00 90.94 110 ARG A C 1
ATOM 891 O O . ARG A 1 110 ? 1.423 5.390 7.953 1.00 90.94 110 ARG A O 1
ATOM 898 N N . GLY A 1 111 ? 0.830 3.232 8.138 1.00 89.69 111 GLY A N 1
ATOM 899 C CA . GLY A 1 111 ? 1.489 2.777 6.920 1.00 89.69 111 GLY A CA 1
ATOM 900 C C . GLY A 1 111 ? 2.954 2.378 7.093 1.00 89.69 111 GLY A C 1
ATOM 901 O O . GLY A 1 111 ? 3.630 2.148 6.094 1.00 89.69 111 GLY A O 1
ATOM 902 N N . LEU A 1 112 ? 3.456 2.272 8.329 1.00 90.50 112 LEU A N 1
ATOM 903 C CA . LEU A 1 112 ? 4.836 1.848 8.589 1.00 90.50 112 LEU A CA 1
ATOM 904 C C . LEU A 1 112 ? 5.042 0.361 8.246 1.00 90.50 112 LEU A C 1
ATOM 906 O O . LEU A 1 112 ? 6.063 -0.010 7.665 1.00 90.50 112 LEU A O 1
ATOM 910 N N . GLY A 1 113 ? 4.063 -0.485 8.582 1.00 86.19 113 GLY A N 1
ATOM 911 C CA . GLY A 1 113 ? 4.061 -1.903 8.219 1.00 86.19 113 GLY A CA 1
ATOM 912 C C . GLY A 1 113 ? 3.630 -2.151 6.776 1.00 86.19 113 GLY A C 1
ATOM 913 O O . GLY A 1 113 ? 4.391 -2.718 5.991 1.00 86.19 113 GLY A O 1
ATOM 914 N N . LEU A 1 114 ? 2.403 -1.736 6.441 1.00 92.69 114 LEU A N 1
ATOM 915 C CA . LEU A 1 114 ? 1.771 -1.913 5.131 1.00 92.69 114 LEU A CA 1
ATOM 916 C C . LEU A 1 114 ? 1.170 -0.587 4.662 1.00 92.69 114 LEU A C 1
ATOM 918 O O . LEU A 1 114 ? 0.303 -0.045 5.349 1.00 92.69 114 LEU A O 1
ATOM 922 N N . ASN A 1 115 ? 1.571 -0.118 3.481 1.00 94.12 115 ASN A N 1
ATOM 923 C CA . ASN A 1 115 ? 0.979 1.045 2.824 1.00 94.12 115 ASN A CA 1
ATOM 924 C C . ASN A 1 115 ? 0.808 0.779 1.320 1.00 94.12 115 ASN A C 1
ATOM 926 O O . ASN A 1 115 ? 1.782 0.766 0.562 1.00 94.12 115 ASN A O 1
ATOM 930 N N . LEU A 1 116 ? -0.435 0.536 0.911 1.00 94.75 116 LEU A N 1
ATOM 931 C CA . LEU A 1 116 ? -0.840 0.175 -0.443 1.00 94.75 116 LEU A CA 1
ATOM 932 C C . LEU A 1 116 ? -1.483 1.382 -1.117 1.00 94.75 116 LEU A C 1
ATOM 934 O O . LEU A 1 116 ? -2.604 1.777 -0.778 1.00 94.75 116 LEU A O 1
ATOM 938 N N . TRP A 1 117 ? -0.784 1.955 -2.083 1.00 92.94 117 TRP A N 1
ATOM 939 C CA . TRP A 1 117 ? -1.253 3.099 -2.845 1.00 92.94 117 TRP A CA 1
ATOM 940 C C . TRP A 1 117 ? -0.633 3.094 -4.236 1.00 92.94 117 TRP A C 1
ATOM 942 O O . TRP A 1 117 ? 0.289 2.340 -4.540 1.00 92.94 117 TRP A O 1
ATOM 952 N N . GLU A 1 118 ? -1.168 3.953 -5.085 1.00 92.06 118 GLU A N 1
ATOM 953 C CA . GLU A 1 118 ? -0.756 4.063 -6.470 1.00 92.06 118 GLU A CA 1
ATOM 954 C C . GLU A 1 118 ? -0.691 5.529 -6.874 1.00 92.06 118 GLU A C 1
ATOM 956 O O . GLU A 1 118 ? -1.517 6.345 -6.459 1.00 92.06 118 GLU A O 1
ATOM 961 N N . ASN A 1 119 ? 0.290 5.853 -7.706 1.00 90.06 119 ASN A N 1
ATOM 962 C CA . ASN A 1 119 ? 0.388 7.116 -8.403 1.00 90.06 119 ASN A CA 1
ATOM 963 C C . ASN A 1 119 ? 0.878 6.873 -9.824 1.00 90.06 119 ASN A C 1
ATOM 965 O O . ASN A 1 119 ? 2.076 6.789 -10.095 1.00 90.06 119 ASN A O 1
ATOM 969 N N . GLN A 1 120 ? -0.092 6.849 -10.735 1.00 84.00 120 GLN A N 1
ATOM 970 C CA . GLN A 1 120 ? 0.131 6.648 -12.161 1.00 84.00 120 GLN A CA 1
ATOM 971 C C . GLN A 1 120 ? 1.050 7.706 -12.787 1.00 84.00 120 GLN A C 1
ATOM 973 O O . GLN A 1 120 ? 1.714 7.427 -13.775 1.00 84.00 120 GLN A O 1
ATOM 978 N N . THR A 1 121 ? 1.125 8.918 -12.226 1.00 84.06 121 THR A N 1
ATOM 979 C CA . THR A 1 121 ? 1.955 9.996 -12.798 1.00 84.06 121 THR A CA 1
ATOM 980 C C . THR A 1 121 ? 3.445 9.673 -12.730 1.00 84.06 121 THR A C 1
ATOM 982 O O . THR A 1 121 ? 4.201 10.147 -13.571 1.00 84.06 121 THR A O 1
ATOM 985 N N . ILE A 1 122 ? 3.855 8.888 -11.731 1.00 84.94 122 ILE A N 1
ATOM 986 C CA . ILE A 1 122 ? 5.239 8.442 -11.521 1.00 84.94 122 ILE A CA 1
ATOM 987 C C . ILE A 1 122 ? 5.378 6.922 -11.647 1.00 84.94 122 ILE A C 1
ATOM 989 O O . ILE A 1 122 ? 6.379 6.376 -11.199 1.00 84.94 122 ILE A O 1
ATOM 993 N N . ASP A 1 123 ? 4.352 6.259 -12.195 1.00 86.62 123 ASP A N 1
ATOM 994 C CA . ASP A 1 123 ? 4.284 4.804 -12.369 1.00 86.62 123 ASP A CA 1
ATOM 995 C C . ASP A 1 123 ? 4.573 4.002 -11.081 1.00 86.62 123 ASP A C 1
ATOM 997 O O . ASP A 1 123 ? 5.106 2.893 -11.093 1.00 86.62 123 ASP A O 1
ATOM 1001 N N . TRP A 1 124 ? 4.198 4.580 -9.934 1.00 88.31 124 TRP A N 1
ATOM 1002 C CA . TRP A 1 124 ? 4.352 3.946 -8.632 1.00 88.31 124 TRP A CA 1
ATOM 1003 C C . TRP A 1 124 ? 3.096 3.168 -8.273 1.00 88.31 124 TRP A C 1
ATOM 1005 O O . TRP A 1 124 ? 2.004 3.736 -8.230 1.00 88.31 124 TRP A O 1
ATOM 1015 N N . ASP A 1 125 ? 3.251 1.893 -7.942 1.00 90.69 125 ASP A N 1
ATOM 1016 C CA . ASP A 1 125 ? 2.141 1.034 -7.552 1.00 90.69 125 ASP A CA 1
ATOM 1017 C C . ASP A 1 125 ? 2.590 0.035 -6.485 1.00 90.69 125 ASP A C 1
ATOM 1019 O O . ASP A 1 125 ? 3.276 -0.940 -6.780 1.00 90.69 125 ASP A O 1
ATOM 1023 N N . SER A 1 126 ? 2.197 0.284 -5.234 1.00 91.69 126 SER A N 1
ATOM 1024 C CA . SER A 1 126 ? 2.409 -0.646 -4.123 1.00 91.69 126 SER A CA 1
ATOM 1025 C C . SER A 1 126 ? 1.172 -1.487 -3.815 1.00 91.69 126 SER A C 1
ATOM 1027 O O . SER A 1 126 ? 1.132 -2.124 -2.765 1.00 91.69 126 SER A O 1
ATOM 1029 N N . SER A 1 127 ? 0.145 -1.490 -4.676 1.00 93.75 127 SER A N 1
ATOM 1030 C CA . SER A 1 127 ? -1.066 -2.285 -4.459 1.00 93.75 127 SER A CA 1
ATOM 1031 C C . SER A 1 127 ? -0.778 -3.788 -4.450 1.00 93.75 127 SER A C 1
ATOM 1033 O O . SER A 1 127 ? 0.175 -4.288 -5.052 1.00 93.75 127 SER A O 1
ATOM 1035 N N . LEU A 1 128 ? -1.638 -4.533 -3.754 1.00 95.75 128 LEU A N 1
ATOM 1036 C CA . LEU A 1 128 ? -1.611 -5.994 -3.769 1.00 95.75 128 LEU A CA 1
ATOM 1037 C C . LEU A 1 128 ? -2.769 -6.508 -4.606 1.00 95.75 128 LEU A C 1
ATOM 1039 O O . LEU A 1 128 ? -3.909 -6.134 -4.364 1.00 95.75 128 LEU A O 1
ATOM 1043 N N . ARG A 1 129 ? -2.519 -7.440 -5.521 1.00 96.56 129 ARG A N 1
ATOM 1044 C CA . ARG A 1 129 ? -3.583 -8.229 -6.139 1.00 96.56 129 ARG A CA 1
ATOM 1045 C C . ARG A 1 129 ? -3.874 -9.443 -5.265 1.00 96.56 129 ARG A C 1
ATOM 1047 O O . ARG A 1 129 ? -3.072 -10.375 -5.201 1.00 96.56 129 ARG A O 1
ATOM 1054 N N . GLY A 1 130 ? -5.002 -9.428 -4.563 1.00 97.75 130 GLY A N 1
ATOM 1055 C CA . GLY A 1 130 ? -5.296 -10.434 -3.550 1.00 97.75 130 GLY A CA 1
ATOM 1056 C C . GLY A 1 130 ? -6.635 -10.255 -2.848 1.00 97.75 130 GLY A C 1
ATOM 1057 O O . GLY A 1 130 ? -7.625 -9.881 -3.471 1.00 97.75 130 GLY A O 1
ATOM 1058 N N . VAL A 1 131 ? -6.652 -10.572 -1.555 1.00 98.31 131 VAL A N 1
ATOM 1059 C CA . VAL A 1 131 ? -7.816 -10.547 -0.670 1.00 98.31 131 VAL A CA 1
ATOM 1060 C C . VAL A 1 131 ? -7.503 -9.749 0.599 1.00 98.31 131 VAL A C 1
ATOM 1062 O O . VAL A 1 131 ? -6.443 -9.928 1.197 1.00 98.31 131 VAL A O 1
ATOM 1065 N N . TRP A 1 132 ? -8.444 -8.916 1.038 1.00 98.38 132 TRP A N 1
ATOM 1066 C CA . TRP A 1 132 ? -8.455 -8.280 2.357 1.00 98.38 132 TRP A CA 1
ATOM 1067 C C . TRP A 1 132 ? -9.774 -8.606 3.049 1.00 98.38 132 TRP A C 1
ATOM 1069 O O . TRP A 1 132 ? -10.847 -8.303 2.531 1.00 98.38 132 TRP A O 1
ATOM 1079 N N . ILE A 1 133 ? -9.700 -9.212 4.229 1.00 98.06 133 ILE A N 1
ATOM 1080 C CA . ILE A 1 133 ? -10.850 -9.480 5.092 1.00 98.06 133 ILE A CA 1
ATOM 1081 C C . ILE A 1 133 ? -10.681 -8.680 6.375 1.00 98.06 133 ILE A C 1
ATOM 1083 O O . ILE A 1 133 ? -9.653 -8.799 7.035 1.00 98.06 133 ILE A O 1
ATOM 1087 N N . SER A 1 134 ? -11.684 -7.885 6.727 1.00 97.31 134 SER A N 1
ATOM 1088 C CA . SER A 1 134 ? -11.750 -7.195 8.013 1.00 97.31 134 SER A CA 1
ATOM 1089 C C . SER A 1 134 ? -12.940 -7.729 8.790 1.00 97.31 134 SER A C 1
ATOM 1091 O O . SER A 1 134 ? -14.025 -7.867 8.229 1.00 97.31 134 SER A O 1
ATOM 1093 N N . ALA A 1 135 ? -12.764 -8.043 10.066 1.00 96.88 135 ALA A N 1
ATOM 1094 C CA . ALA A 1 135 ? -13.832 -8.549 10.917 1.00 96.88 135 ALA A CA 1
ATOM 1095 C C . ALA A 1 135 ? -13.785 -7.905 12.302 1.00 96.88 135 ALA A C 1
ATOM 1097 O O . ALA A 1 135 ? -12.713 -7.627 12.838 1.00 96.88 135 ALA A O 1
ATOM 1098 N N . ARG A 1 136 ? -14.961 -7.729 12.905 1.00 95.94 136 ARG A N 1
ATOM 1099 C CA . ARG A 1 136 ? -15.126 -7.347 14.310 1.00 95.94 136 ARG A CA 1
ATOM 1100 C C . ARG A 1 136 ? -15.763 -8.496 15.089 1.00 95.94 136 ARG A C 1
ATOM 1102 O O . ARG A 1 136 ? -16.979 -8.509 15.264 1.00 95.94 136 ARG A O 1
ATOM 1109 N N . PRO A 1 137 ? -14.979 -9.503 15.524 1.00 92.19 137 PRO A N 1
ATOM 1110 C CA . PRO A 1 137 ? -15.510 -10.625 16.302 1.00 92.19 137 PRO A CA 1
ATOM 1111 C C . PRO A 1 137 ? -16.093 -10.202 17.659 1.00 92.19 137 PRO A C 1
ATOM 1113 O O . PRO A 1 137 ? -16.903 -10.928 18.229 1.00 92.19 137 PRO A O 1
ATOM 1116 N N . ARG A 1 138 ? -15.657 -9.059 18.200 1.00 91.62 138 ARG A N 1
ATOM 1117 C CA . ARG A 1 138 ? -16.202 -8.409 19.399 1.00 91.62 138 ARG A CA 1
ATOM 1118 C C . ARG A 1 138 ? -16.198 -6.903 19.165 1.00 91.62 138 ARG A C 1
ATOM 1120 O O . ARG A 1 138 ? -15.366 -6.429 18.398 1.00 91.62 138 ARG A O 1
ATOM 1127 N N . ASP A 1 139 ? -17.038 -6.162 19.877 1.00 90.12 139 ASP A N 1
ATOM 1128 C CA . ASP A 1 139 ? -17.173 -4.706 19.694 1.00 90.12 139 ASP A CA 1
ATOM 1129 C C . ASP A 1 139 ? -15.844 -3.952 19.840 1.00 90.12 139 ASP A C 1
ATOM 1131 O O . ASP A 1 139 ? -15.581 -3.002 19.112 1.00 90.12 139 ASP A O 1
ATOM 1135 N N . MET A 1 140 ? -14.978 -4.422 20.740 1.00 93.56 140 MET A N 1
ATOM 1136 C CA . MET A 1 140 ? -13.669 -3.822 21.001 1.00 93.56 140 MET A CA 1
ATOM 1137 C C . MET A 1 140 ? -12.534 -4.427 20.172 1.00 93.56 140 MET A C 1
ATOM 1139 O O . MET A 1 140 ? -11.407 -3.979 20.310 1.00 93.56 140 MET A O 1
ATOM 1143 N N . LEU A 1 141 ? -12.755 -5.483 19.384 1.00 96.06 141 LEU A N 1
ATOM 1144 C CA . LEU A 1 141 ? -11.678 -6.183 18.678 1.00 96.06 141 LEU A CA 1
ATOM 1145 C C . LEU A 1 141 ? -11.924 -6.155 17.176 1.00 96.06 141 LEU A C 1
ATOM 1147 O O . LEU A 1 141 ? -12.875 -6.763 16.693 1.00 96.06 141 LEU A O 1
ATOM 1151 N N . LYS A 1 142 ? -11.000 -5.539 16.444 1.00 96.44 142 LYS A N 1
ATOM 1152 C CA . LYS A 1 142 ? -10.910 -5.595 14.988 1.00 96.44 142 LYS A CA 1
ATOM 1153 C C . LYS A 1 142 ? -9.760 -6.508 14.570 1.00 96.44 142 LYS A C 1
ATOM 1155 O O . LYS A 1 142 ? -8.680 -6.451 15.153 1.00 96.44 142 LYS A O 1
ATOM 1160 N N . VAL A 1 143 ? -9.989 -7.342 13.563 1.00 97.69 143 VAL A N 1
ATOM 1161 C CA . VAL A 1 143 ? -8.986 -8.234 12.973 1.00 97.69 143 VAL A CA 1
ATOM 1162 C C . VAL A 1 143 ? -8.957 -8.022 11.467 1.00 97.69 143 VAL A C 1
ATOM 1164 O O . VAL A 1 143 ? -10.007 -8.014 10.827 1.00 97.69 143 VAL A O 1
ATOM 1167 N N . ASP A 1 144 ? -7.760 -7.891 10.907 1.00 97.75 144 ASP A N 1
ATOM 1168 C CA . ASP A 1 144 ? -7.530 -7.777 9.471 1.00 97.75 144 ASP A CA 1
ATOM 1169 C C . ASP A 1 144 ? -6.645 -8.933 8.992 1.00 97.75 144 ASP A C 1
ATOM 1171 O O . ASP A 1 144 ? -5.604 -9.224 9.583 1.00 97.75 144 ASP A O 1
ATOM 1175 N N . ILE A 1 145 ? -7.056 -9.587 7.907 1.00 98.12 145 ILE A N 1
ATOM 1176 C CA . ILE A 1 145 ? -6.271 -10.591 7.186 1.00 98.12 145 ILE A CA 1
ATOM 1177 C C . ILE A 1 145 ? -6.105 -10.092 5.759 1.00 98.12 145 ILE A C 1
ATOM 1179 O O . ILE A 1 145 ? -7.092 -9.882 5.055 1.00 98.12 145 ILE A O 1
ATOM 1183 N N . VAL A 1 146 ? -4.862 -9.928 5.322 1.00 98.25 146 VAL A N 1
ATOM 1184 C CA . VAL A 1 146 ? -4.528 -9.469 3.972 1.00 98.25 146 VAL A CA 1
ATOM 1185 C C . VAL A 1 146 ? -3.590 -10.479 3.341 1.00 98.25 146 VAL A C 1
ATOM 1187 O O . VAL A 1 146 ? -2.608 -10.874 3.957 1.00 98.25 146 VAL A O 1
ATOM 1190 N N . ALA A 1 147 ? -3.869 -10.910 2.119 1.00 98.19 147 ALA A N 1
ATOM 1191 C CA . ALA A 1 147 ? -2.964 -11.769 1.369 1.00 98.19 147 ALA A CA 1
ATOM 1192 C C . ALA A 1 147 ? -3.038 -11.436 -0.115 1.00 98.19 147 ALA A C 1
ATOM 1194 O O . ALA A 1 147 ? -4.129 -11.333 -0.667 1.00 98.19 147 ALA A O 1
ATOM 1195 N N . GLY A 1 148 ? -1.899 -11.292 -0.782 1.00 97.38 148 GLY A N 1
ATOM 1196 C CA . GLY A 1 148 ? -1.875 -10.961 -2.201 1.00 97.38 148 GLY A CA 1
ATOM 1197 C C . GLY A 1 148 ? -0.476 -10.923 -2.781 1.00 97.38 148 GLY A C 1
ATOM 1198 O O . GLY A 1 148 ? 0.511 -11.097 -2.069 1.00 97.38 148 GLY A O 1
ATOM 1199 N N . LYS A 1 149 ? -0.404 -10.691 -4.087 1.00 95.75 149 LYS A N 1
ATOM 1200 C CA . LYS A 1 149 ? 0.852 -10.443 -4.790 1.00 95.75 149 LYS A CA 1
ATOM 1201 C C . LYS A 1 149 ? 1.048 -8.952 -5.027 1.00 95.75 149 LYS A C 1
ATOM 1203 O O . LYS A 1 149 ? 0.131 -8.303 -5.523 1.00 95.75 149 LYS A O 1
ATOM 1208 N N . ALA A 1 150 ? 2.224 -8.433 -4.705 1.00 90.94 150 ALA A N 1
ATOM 1209 C CA . ALA A 1 150 ? 2.681 -7.148 -5.217 1.00 90.94 150 ALA A CA 1
ATOM 1210 C C . ALA A 1 150 ? 3.036 -7.310 -6.702 1.00 90.94 150 ALA A C 1
ATOM 1212 O O . ALA A 1 150 ? 3.528 -8.367 -7.095 1.00 90.94 150 ALA A O 1
ATOM 1213 N N . GLY A 1 151 ? 2.725 -6.298 -7.512 1.00 75.12 151 GLY A N 1
ATOM 1214 C CA . GLY A 1 151 ? 2.983 -6.280 -8.960 1.00 75.12 151 GLY A CA 1
ATOM 1215 C C . GLY A 1 151 ? 3.493 -4.924 -9.454 1.00 75.12 151 GLY A C 1
ATOM 1216 O O . GLY A 1 151 ? 3.262 -4.551 -10.604 1.00 75.12 151 GLY A O 1
ATOM 1217 N N . GLY A 1 152 ? 4.117 -4.162 -8.553 1.00 76.19 152 GLY A N 1
ATOM 1218 C CA . GLY A 1 152 ? 4.731 -2.874 -8.844 1.00 76.19 152 GLY A CA 1
ATOM 1219 C C . GLY A 1 152 ? 6.070 -3.019 -9.555 1.00 76.19 152 GLY A C 1
ATOM 1220 O O . GLY A 1 152 ? 6.524 -4.117 -9.875 1.00 76.19 152 GLY A O 1
ATOM 1221 N N . GLY A 1 153 ? 6.730 -1.893 -9.790 1.00 76.12 153 GLY A N 1
ATOM 1222 C CA . GLY A 1 153 ? 8.103 -1.910 -10.260 1.00 76.12 153 GLY A CA 1
ATOM 1223 C C . GLY A 1 153 ? 8.874 -0.674 -9.842 1.00 76.12 153 GLY A C 1
ATOM 1224 O O . GLY A 1 153 ? 8.315 0.257 -9.262 1.00 76.12 153 GLY A O 1
ATOM 1225 N N . ARG A 1 154 ? 10.185 -0.701 -10.074 1.00 77.56 154 ARG A N 1
ATOM 1226 C CA . ARG A 1 154 ? 11.098 0.364 -9.652 1.00 77.56 154 ARG A CA 1
ATOM 1227 C C . ARG A 1 154 ? 11.855 0.903 -10.850 1.00 77.56 154 ARG A C 1
ATOM 1229 O O . ARG A 1 154 ? 12.255 0.147 -11.732 1.00 77.56 154 ARG A O 1
ATOM 1236 N N . HIS A 1 155 ? 12.066 2.209 -10.820 1.00 78.31 155 HIS A N 1
ATOM 1237 C CA . HIS A 1 155 ? 12.888 2.921 -11.782 1.00 78.31 155 HIS A CA 1
ATOM 1238 C C . HIS A 1 155 ? 14.282 3.124 -11.207 1.00 78.31 155 HIS A C 1
ATOM 1240 O O . HIS A 1 155 ? 14.451 3.426 -10.020 1.00 78.31 155 HIS A O 1
ATOM 1246 N N . LEU A 1 156 ? 15.276 2.997 -12.065 1.00 76.19 156 LEU A N 1
ATOM 1247 C CA . LEU A 1 156 ? 16.609 3.489 -11.820 1.00 76.19 156 LEU A CA 1
ATOM 1248 C C . LEU A 1 156 ? 16.656 5.007 -11.977 1.00 76.19 156 LEU A C 1
ATOM 1250 O O . LEU A 1 156 ? 15.872 5.628 -12.698 1.00 76.19 156 LEU A O 1
ATOM 1254 N N . GLY A 1 157 ? 17.621 5.617 -11.291 1.00 71.31 157 GLY A N 1
ATOM 1255 C CA . GLY A 1 157 ? 17.980 7.003 -11.559 1.00 71.31 157 GLY A CA 1
ATOM 1256 C C . GLY A 1 157 ? 18.509 7.158 -12.987 1.00 71.31 157 GLY A C 1
ATOM 1257 O O . GLY A 1 157 ? 19.077 6.224 -13.551 1.00 71.31 157 GLY A O 1
ATOM 1258 N N . ALA A 1 158 ? 18.347 8.353 -13.560 1.00 71.38 158 ALA A N 1
ATOM 1259 C CA . ALA A 1 158 ? 18.871 8.659 -14.887 1.00 71.38 158 ALA A CA 1
ATOM 1260 C C . ALA A 1 158 ? 20.378 8.353 -14.963 1.00 71.38 158 ALA A C 1
ATOM 1262 O O . ALA A 1 158 ? 21.153 8.795 -14.115 1.00 71.38 158 ALA A O 1
ATOM 1263 N N . GLY A 1 159 ? 20.787 7.624 -15.998 1.00 69.62 159 GLY A N 1
ATOM 1264 C CA . GLY A 1 159 ? 22.172 7.212 -16.206 1.00 69.62 159 GLY A CA 1
ATOM 1265 C C . GLY A 1 159 ? 22.437 6.805 -17.658 1.00 69.62 159 GLY A C 1
ATOM 1266 O O . GLY A 1 159 ? 21.503 6.754 -18.465 1.00 69.62 159 GLY A O 1
ATOM 1267 N N . PRO A 1 160 ? 23.698 6.517 -18.030 1.00 68.56 160 PRO A N 1
ATOM 1268 C CA . PRO A 1 160 ? 24.028 6.086 -19.383 1.00 68.56 160 PRO A CA 1
ATOM 1269 C C . PRO A 1 160 ? 23.264 4.806 -19.750 1.00 68.56 160 PRO A C 1
ATOM 1271 O O . PRO A 1 160 ? 23.423 3.788 -19.087 1.00 68.56 160 PRO A O 1
ATOM 1274 N N . GLY A 1 161 ? 22.439 4.862 -20.800 1.00 71.44 161 GLY A N 1
ATOM 1275 C CA . GLY A 1 161 ? 21.650 3.714 -21.272 1.00 71.44 161 GLY A CA 1
ATOM 1276 C C . GLY A 1 161 ? 20.352 3.439 -20.501 1.00 71.44 161 GLY A C 1
ATOM 1277 O O . GLY A 1 161 ? 19.638 2.513 -20.871 1.00 71.44 161 GLY A O 1
ATOM 1278 N N . ILE A 1 162 ? 20.019 4.244 -19.487 1.00 76.31 162 ILE A N 1
ATOM 1279 C CA . ILE A 1 162 ? 18.808 4.087 -18.669 1.00 76.31 162 ILE A CA 1
ATOM 1280 C C . ILE A 1 162 ? 17.769 5.125 -19.114 1.00 76.31 162 ILE A C 1
ATOM 1282 O O . ILE A 1 162 ? 18.020 6.329 -19.014 1.00 76.31 162 ILE A O 1
ATOM 1286 N N . ASP A 1 163 ? 16.603 4.674 -19.593 1.00 78.19 163 ASP A N 1
ATOM 1287 C CA . ASP A 1 163 ? 15.433 5.544 -19.786 1.00 78.19 163 ASP A CA 1
ATOM 1288 C C . ASP A 1 163 ? 14.631 5.572 -18.475 1.00 78.19 163 ASP A C 1
ATOM 1290 O O . ASP A 1 163 ? 13.931 4.601 -18.184 1.00 78.19 163 ASP A O 1
ATOM 1294 N N . PRO A 1 164 ? 14.667 6.670 -17.694 1.00 79.44 164 PRO A N 1
ATOM 1295 C CA . PRO A 1 164 ? 14.001 6.733 -16.392 1.00 79.44 164 PRO A CA 1
ATOM 1296 C C . PRO A 1 164 ? 12.469 6.669 -16.499 1.00 79.44 164 PRO A C 1
ATOM 1298 O O . PRO A 1 164 ? 11.783 6.624 -15.481 1.00 79.44 164 PRO A O 1
ATOM 1301 N N . ARG A 1 165 ? 11.906 6.696 -17.717 1.00 84.06 165 ARG A N 1
ATOM 1302 C CA . ARG A 1 165 ? 10.472 6.494 -17.938 1.00 84.06 165 ARG A CA 1
ATOM 1303 C C . ARG A 1 165 ? 10.082 5.025 -17.925 1.00 84.06 165 ARG A C 1
ATOM 1305 O O . ARG A 1 165 ? 8.903 4.749 -17.778 1.00 84.06 165 ARG A O 1
ATOM 1312 N N . ILE A 1 166 ? 11.003 4.091 -18.125 1.00 82.19 166 ILE A N 1
ATOM 1313 C CA . ILE A 1 166 ? 10.693 2.659 -18.190 1.00 82.19 166 ILE A CA 1
ATOM 1314 C C . ILE A 1 166 ? 11.041 2.039 -16.836 1.00 82.19 166 ILE A C 1
ATOM 1316 O O . ILE A 1 166 ? 11.980 2.480 -16.178 1.00 82.19 166 ILE A O 1
ATOM 1320 N N . ARG A 1 167 ? 10.248 1.066 -16.376 1.00 80.38 167 ARG A N 1
ATOM 1321 C CA . ARG A 1 167 ? 10.584 0.316 -15.162 1.00 80.38 167 ARG A CA 1
ATOM 1322 C C . ARG A 1 167 ? 11.762 -0.602 -15.459 1.00 80.38 167 ARG A C 1
ATOM 1324 O O . ARG A 1 167 ? 11.699 -1.392 -16.398 1.00 80.38 167 ARG A O 1
ATOM 1331 N N . ASP A 1 168 ? 12.787 -0.533 -14.627 1.00 78.62 168 ASP A N 1
ATOM 1332 C CA . ASP A 1 168 ? 13.942 -1.430 -14.700 1.00 78.62 168 ASP A CA 1
ATOM 1333 C C . ASP A 1 168 ? 13.691 -2.725 -13.927 1.00 78.62 168 ASP A C 1
ATOM 1335 O O . ASP A 1 168 ? 14.307 -3.756 -14.196 1.00 78.62 168 ASP A O 1
ATOM 1339 N N . PHE A 1 169 ? 12.768 -2.663 -12.965 1.00 78.31 169 PHE A N 1
ATOM 1340 C CA . PHE A 1 169 ? 12.490 -3.753 -12.053 1.00 78.31 169 PHE A CA 1
ATOM 1341 C C . PHE A 1 169 ? 11.018 -4.042 -11.894 1.00 78.31 169 PHE A C 1
ATOM 1343 O O . PHE A 1 169 ? 10.222 -3.114 -11.757 1.00 78.31 169 PHE A O 1
ATOM 1350 N N . GLU A 1 170 ? 10.690 -5.322 -11.779 1.00 78.75 170 GLU A N 1
ATOM 1351 C CA . GLU A 1 170 ? 9.363 -5.794 -11.399 1.00 78.75 170 GLU A CA 1
ATOM 1352 C C . GLU A 1 170 ? 9.407 -6.453 -10.019 1.00 78.75 170 GLU A C 1
ATOM 1354 O O . GLU A 1 170 ? 10.356 -7.154 -9.657 1.00 78.75 170 GLU A O 1
ATOM 1359 N N . GLU A 1 171 ? 8.369 -6.215 -9.225 1.00 80.19 171 GLU A N 1
ATOM 1360 C CA . GLU A 1 171 ? 8.178 -6.879 -7.943 1.00 80.19 171 GLU A CA 1
ATOM 1361 C C . GLU A 1 171 ? 7.288 -8.115 -8.138 1.00 80.19 171 GLU A C 1
ATOM 1363 O O . GLU A 1 171 ? 6.139 -7.994 -8.554 1.00 80.19 171 GLU A O 1
ATOM 1368 N N . ASP A 1 172 ? 7.797 -9.305 -7.801 1.00 87.00 172 ASP A N 1
ATOM 1369 C CA . ASP A 1 172 ? 6.990 -10.526 -7.639 1.00 87.00 172 ASP A CA 1
ATOM 1370 C C . ASP A 1 172 ? 7.115 -10.997 -6.193 1.00 87.00 172 ASP A C 1
ATOM 1372 O O . ASP A 1 172 ? 7.932 -11.857 -5.847 1.00 87.00 172 ASP A O 1
ATOM 1376 N N . GLU A 1 173 ? 6.315 -10.382 -5.322 1.00 90.44 173 GLU A N 1
ATOM 1377 C CA . GLU A 1 173 ? 6.297 -10.691 -3.896 1.00 90.44 173 GLU A CA 1
ATOM 1378 C C . GLU A 1 173 ? 4.907 -11.106 -3.442 1.00 90.44 173 GLU A C 1
ATOM 1380 O O . GLU A 1 173 ? 3.924 -10.393 -3.617 1.00 90.44 173 GLU A O 1
ATOM 1385 N N . THR A 1 174 ? 4.821 -12.260 -2.792 1.00 95.94 174 THR A N 1
ATOM 1386 C CA . THR A 1 174 ? 3.638 -12.668 -2.042 1.00 95.94 174 THR A CA 1
ATOM 1387 C C . THR A 1 174 ? 3.709 -12.061 -0.650 1.00 95.94 174 THR A C 1
ATOM 1389 O O . THR A 1 174 ? 4.650 -12.323 0.099 1.00 95.94 174 THR A O 1
ATOM 1392 N N . VAL A 1 175 ? 2.692 -11.284 -0.296 1.00 96.75 175 VAL A N 1
ATOM 1393 C CA . VAL A 1 175 ? 2.531 -10.642 1.007 1.00 96.75 175 VAL A CA 1
ATOM 1394 C C . VAL A 1 175 ? 1.355 -11.285 1.727 1.00 96.75 175 VAL A C 1
ATOM 1396 O O . VAL A 1 175 ? 0.286 -11.460 1.146 1.00 96.75 175 VAL A O 1
ATOM 1399 N N . ALA A 1 176 ? 1.546 -11.620 2.999 1.00 98.06 176 ALA A N 1
ATOM 1400 C CA . ALA A 1 176 ? 0.494 -12.047 3.909 1.00 98.06 176 ALA A CA 1
ATOM 1401 C C . ALA A 1 176 ? 0.606 -11.257 5.216 1.00 98.06 176 ALA A C 1
ATOM 1403 O O . ALA A 1 176 ? 1.690 -11.151 5.784 1.00 98.06 176 ALA A O 1
ATOM 1404 N N . LEU A 1 177 ? -0.501 -10.711 5.704 1.00 98.12 177 LEU A N 1
ATOM 1405 C CA . LEU A 1 177 ? -0.579 -9.938 6.933 1.00 98.12 177 LEU A CA 1
ATOM 1406 C C . LEU A 1 177 ? -1.761 -10.403 7.779 1.00 98.12 177 LEU A C 1
ATOM 1408 O O . LEU A 1 177 ? -2.859 -10.628 7.275 1.00 98.12 177 LEU A O 1
ATOM 1412 N N . LEU A 1 178 ? -1.517 -10.491 9.081 1.00 98.31 178 LEU A N 1
ATOM 1413 C CA . LEU A 1 178 ? -2.528 -10.616 10.120 1.00 98.31 178 LEU A CA 1
ATOM 1414 C C . LEU A 1 178 ? -2.371 -9.431 11.071 1.00 98.31 178 LEU A C 1
ATOM 1416 O O . LEU A 1 178 ? -1.278 -9.203 11.585 1.00 98.31 178 LEU A O 1
ATOM 1420 N N . SER A 1 179 ? -3.448 -8.702 11.338 1.00 98.00 179 SER A N 1
ATOM 1421 C CA . SER A 1 179 ? -3.478 -7.632 12.334 1.00 98.00 179 SER A CA 1
ATOM 1422 C C . SER A 1 179 ? -4.640 -7.815 13.297 1.00 98.00 179 SER A C 1
ATOM 1424 O O . SER A 1 179 ? -5.707 -8.286 12.914 1.00 98.00 179 SER A O 1
ATOM 1426 N N . GLY A 1 180 ? -4.419 -7.436 14.554 1.00 97.69 180 GLY A N 1
ATOM 1427 C CA . GLY A 1 180 ? -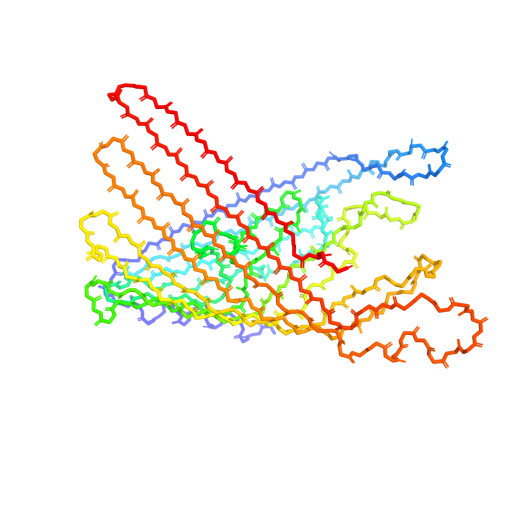5.454 -7.305 15.568 1.00 97.69 180 GLY A CA 1
ATOM 1428 C C . GLY A 1 180 ? -5.350 -5.941 16.240 1.00 97.69 180 GLY A C 1
ATOM 1429 O O . GLY A 1 180 ? -4.250 -5.498 16.571 1.00 97.69 180 GLY A O 1
ATOM 1430 N N . ARG A 1 181 ? -6.488 -5.280 16.453 1.00 97.00 181 ARG A N 1
ATOM 1431 C CA . ARG A 1 181 ? -6.588 -3.986 17.130 1.00 97.00 181 ARG A CA 1
ATOM 1432 C C . ARG A 1 181 ? -7.701 -4.022 18.168 1.00 97.00 181 ARG A C 1
ATOM 1434 O O . ARG A 1 181 ? -8.843 -4.335 17.846 1.00 97.00 181 ARG A O 1
ATOM 1441 N N . MET A 1 182 ? -7.349 -3.701 19.404 1.00 97.44 182 MET A N 1
ATOM 1442 C CA . MET A 1 182 ? -8.283 -3.415 20.478 1.00 97.44 182 MET A CA 1
ATOM 1443 C C . MET A 1 182 ? -8.656 -1.933 20.433 1.00 97.44 182 MET A C 1
ATOM 1445 O O . MET A 1 182 ? -7.805 -1.069 20.645 1.00 97.44 182 MET A O 1
ATOM 1449 N N . GLU A 1 183 ? -9.914 -1.651 20.124 1.00 95.38 183 GLU A N 1
ATOM 1450 C CA . GLU A 1 183 ? -10.500 -0.315 20.081 1.00 95.38 183 GLU A CA 1
ATOM 1451 C C . GLU A 1 183 ? -11.157 -0.006 21.435 1.00 95.38 183 GLU A C 1
ATOM 1453 O O . GLU A 1 183 ? -11.831 -0.863 22.010 1.00 95.38 183 GLU A O 1
ATOM 1458 N N . GLN A 1 184 ? -10.954 1.211 21.951 1.00 93.88 184 GLN A N 1
ATOM 1459 C CA . GLN A 1 184 ? -11.514 1.682 23.227 1.00 93.88 184 GLN A CA 1
ATOM 1460 C C . GLN A 1 184 ? -11.166 0.787 24.434 1.00 93.88 184 GLN A C 1
ATOM 1462 O O . GLN A 1 184 ? -11.996 0.596 25.322 1.00 93.88 184 GLN A O 1
ATOM 1467 N N . LEU A 1 185 ? -9.940 0.240 24.499 1.00 93.25 185 LEU A N 1
ATOM 1468 C CA . LEU A 1 185 ? -9.479 -0.573 25.641 1.00 93.25 185 LEU A CA 1
ATOM 1469 C C . LEU A 1 185 ? -9.682 0.162 26.977 1.00 93.25 185 LEU A C 1
ATOM 1471 O O . LEU A 1 185 ? -10.083 -0.427 27.978 1.00 93.25 185 LEU A O 1
ATOM 1475 N N . MET A 1 186 ? -9.409 1.461 26.947 1.00 93.69 186 MET A N 1
ATOM 1476 C CA . MET A 1 186 ? -9.855 2.471 27.900 1.00 93.69 186 MET A CA 1
ATOM 1477 C C . MET A 1 186 ? -10.401 3.651 27.081 1.00 93.69 186 MET A C 1
ATOM 1479 O O . MET A 1 186 ? -10.127 3.702 25.877 1.00 93.69 186 MET A O 1
ATOM 1483 N N . PRO A 1 187 ? -11.133 4.610 27.682 1.00 94.00 187 PRO A N 1
ATOM 1484 C CA . PRO A 1 187 ? -11.620 5.777 26.954 1.00 94.00 187 PRO A CA 1
ATOM 1485 C C . PRO A 1 187 ? -10.498 6.465 26.167 1.00 94.00 187 PRO A C 1
ATOM 1487 O O . PRO A 1 187 ? -9.535 6.958 26.753 1.00 94.00 187 PRO A O 1
ATOM 1490 N N . GLY A 1 188 ? -10.613 6.443 24.837 1.00 94.44 188 GLY A N 1
ATOM 1491 C CA . GLY A 1 188 ? -9.645 7.051 23.924 1.00 94.44 188 GLY A CA 1
ATOM 1492 C C . GLY A 1 188 ? -8.369 6.244 23.662 1.00 94.44 188 GLY A C 1
ATOM 1493 O O . GLY A 1 188 ? -7.546 6.701 22.881 1.00 94.44 188 GLY A O 1
ATOM 1494 N N . VAL A 1 189 ? -8.181 5.060 24.254 1.00 97.31 189 VAL A N 1
ATOM 1495 C CA . VAL A 1 189 ? -6.971 4.235 24.075 1.00 97.31 189 VAL A CA 1
ATOM 1496 C C . VAL A 1 189 ? -7.240 3.072 23.123 1.00 97.31 189 VAL A C 1
ATOM 1498 O O . VAL A 1 189 ? -8.066 2.202 23.409 1.00 97.31 189 VAL A O 1
ATOM 1501 N N . ASN A 1 190 ? -6.476 3.008 22.033 1.00 97.69 190 ASN A N 1
ATOM 1502 C CA . ASN A 1 190 ? -6.477 1.896 21.087 1.00 97.69 190 ASN A CA 1
ATOM 1503 C C . ASN A 1 190 ? -5.090 1.244 21.040 1.00 97.69 190 ASN A C 1
ATOM 1505 O O . ASN A 1 190 ? -4.080 1.929 20.895 1.00 97.69 190 ASN A O 1
ATOM 1509 N N . LEU A 1 191 ? -5.032 -0.084 21.103 1.00 98.00 191 LEU A N 1
ATOM 1510 C CA . LEU A 1 191 ? -3.787 -0.847 20.976 1.00 98.00 191 LEU A CA 1
ATOM 1511 C C . LEU A 1 191 ? -3.906 -1.829 19.821 1.00 98.00 191 LEU A C 1
ATOM 1513 O O . LEU A 1 191 ? -4.958 -2.421 19.615 1.00 98.00 191 LEU A O 1
ATOM 1517 N N . GLY A 1 192 ? -2.834 -2.047 19.076 1.00 97.75 192 GLY A N 1
ATOM 1518 C CA . GLY A 1 192 ? -2.827 -2.995 17.974 1.00 97.75 192 GLY A CA 1
ATOM 1519 C C . GLY A 1 192 ? -1.484 -3.671 17.786 1.00 97.75 192 GLY A C 1
ATOM 1520 O O . GLY A 1 192 ? -0.450 -3.211 18.261 1.00 97.75 192 GLY A O 1
ATOM 1521 N N . ALA A 1 193 ? -1.512 -4.779 17.064 1.00 98.31 193 ALA A N 1
ATOM 1522 C CA . ALA A 1 193 ? -0.324 -5.461 16.593 1.00 98.31 193 ALA A CA 1
ATOM 1523 C C . ALA A 1 193 ? -0.580 -6.043 15.205 1.00 98.31 193 ALA A C 1
ATOM 1525 O O . ALA A 1 193 ? -1.726 -6.251 14.789 1.00 98.31 193 ALA A O 1
ATOM 1526 N N . TYR A 1 194 ? 0.494 -6.315 14.480 1.00 98.44 194 TYR A N 1
ATOM 1527 C CA . TYR A 1 194 ? 0.425 -7.028 13.217 1.00 98.44 194 TYR A CA 1
ATOM 1528 C C . TYR A 1 194 ? 1.660 -7.883 12.986 1.00 98.44 194 TYR A C 1
ATOM 1530 O O . TYR A 1 194 ? 2.753 -7.591 13.465 1.00 98.44 194 TYR A O 1
ATOM 1538 N N . LEU A 1 195 ? 1.462 -8.943 12.216 1.00 98.38 195 LEU A N 1
ATOM 1539 C CA . LEU A 1 195 ? 2.497 -9.812 11.694 1.00 98.38 195 LEU A CA 1
ATOM 1540 C C . LEU A 1 195 ? 2.386 -9.797 10.178 1.00 98.38 195 LEU A C 1
ATOM 1542 O O . LEU A 1 195 ? 1.316 -10.071 9.638 1.00 98.38 195 LEU A O 1
ATOM 1546 N N . MET A 1 196 ? 3.487 -9.502 9.499 1.00 97.31 196 MET A N 1
ATOM 1547 C CA . MET A 1 196 ? 3.561 -9.550 8.047 1.00 97.31 196 MET A CA 1
ATOM 1548 C C . MET A 1 196 ? 4.663 -10.498 7.593 1.00 97.31 196 MET A C 1
ATOM 1550 O O . MET A 1 196 ? 5.787 -10.461 8.089 1.00 97.31 196 MET A O 1
ATOM 1554 N N . PHE A 1 197 ? 4.335 -11.309 6.601 1.00 97.00 197 PHE A N 1
ATOM 1555 C CA . PHE A 1 197 ? 5.228 -12.217 5.911 1.00 97.00 197 PHE A CA 1
ATOM 1556 C C . PHE A 1 197 ? 5.298 -11.804 4.448 1.00 97.00 197 PHE A C 1
ATOM 1558 O O . PHE A 1 197 ? 4.276 -11.529 3.823 1.00 97.00 197 PHE A O 1
ATOM 1565 N N . MET A 1 198 ? 6.505 -11.769 3.903 1.00 94.69 198 MET A N 1
ATOM 1566 C CA . MET A 1 198 ? 6.750 -11.449 2.505 1.00 94.69 198 MET A CA 1
ATOM 1567 C C . MET A 1 198 ? 7.698 -12.496 1.939 1.00 94.69 198 MET A C 1
ATOM 1569 O O . MET A 1 198 ? 8.729 -12.780 2.545 1.00 94.69 198 MET A O 1
ATOM 1573 N N . ASN A 1 199 ? 7.358 -13.078 0.799 1.00 94.44 199 ASN A N 1
ATOM 1574 C CA . ASN A 1 199 ? 8.226 -13.994 0.071 1.00 94.44 199 ASN A CA 1
ATOM 1575 C C . ASN A 1 199 ? 8.170 -13.648 -1.403 1.00 94.44 199 ASN A C 1
ATOM 1577 O O . ASN A 1 199 ? 7.082 -13.599 -1.973 1.00 94.44 199 ASN A O 1
ATOM 1581 N N . GLY A 1 200 ? 9.320 -13.451 -2.024 1.00 90.06 200 GLY A N 1
ATOM 1582 C CA . GLY A 1 200 ? 9.343 -13.027 -3.408 1.00 90.06 200 GLY A CA 1
ATOM 1583 C C . GLY A 1 200 ? 10.683 -13.188 -4.079 1.00 90.06 200 GLY A C 1
ATOM 1584 O O . GLY A 1 200 ? 11.681 -13.577 -3.470 1.00 90.06 200 GLY A O 1
ATOM 1585 N N . ASN A 1 201 ? 10.659 -12.868 -5.358 1.00 85.62 201 ASN A N 1
ATOM 1586 C CA . ASN A 1 201 ? 11.824 -12.760 -6.202 1.00 85.62 201 ASN A CA 1
ATOM 1587 C C . ASN A 1 201 ? 12.126 -11.272 -6.367 1.00 85.62 201 ASN A C 1
ATOM 1589 O O . ASN A 1 201 ? 11.240 -10.497 -6.725 1.00 85.62 201 ASN A O 1
ATOM 1593 N N . ARG A 1 202 ? 13.362 -10.865 -6.088 1.00 79.00 202 ARG A N 1
ATOM 1594 C CA . ARG A 1 202 ? 13.824 -9.497 -6.319 1.00 79.00 202 ARG A CA 1
ATOM 1595 C C . ARG A 1 202 ? 14.958 -9.522 -7.312 1.00 79.00 202 ARG A C 1
ATOM 1597 O O . ARG A 1 202 ? 15.920 -10.259 -7.121 1.00 79.00 202 ARG A O 1
ATOM 1604 N N . GLN A 1 203 ? 14.866 -8.691 -8.333 1.00 74.44 203 GLN A N 1
ATOM 1605 C CA . GLN A 1 203 ? 16.027 -8.387 -9.151 1.00 74.44 203 GLN A CA 1
ATOM 1606 C C . GLN A 1 203 ? 17.026 -7.591 -8.299 1.00 74.44 203 GLN A C 1
ATOM 1608 O O . GLN A 1 203 ? 16.649 -6.691 -7.543 1.00 74.44 203 GLN A O 1
ATOM 1613 N N . TRP A 1 204 ? 18.289 -7.990 -8.357 1.00 66.06 204 TRP A N 1
ATOM 1614 C CA . TRP A 1 204 ? 19.368 -7.498 -7.517 1.00 66.06 204 TRP A CA 1
ATOM 1615 C C . TRP A 1 204 ? 20.526 -7.021 -8.386 1.00 66.06 204 TRP A C 1
ATOM 1617 O O . TRP A 1 204 ? 20.898 -7.681 -9.354 1.00 66.06 204 TRP A O 1
ATOM 1627 N N . PHE A 1 205 ? 21.135 -5.896 -8.010 1.00 58.12 205 PHE A N 1
ATOM 1628 C CA . PHE A 1 205 ? 22.370 -5.442 -8.640 1.00 58.12 205 PHE A CA 1
ATOM 1629 C C . PHE A 1 205 ? 23.576 -6.064 -7.949 1.00 58.12 205 PHE A C 1
ATOM 1631 O O . PHE A 1 205 ? 23.868 -5.761 -6.788 1.00 58.12 205 PHE A O 1
ATOM 1638 N N . SER A 1 206 ? 24.330 -6.887 -8.673 1.00 48.88 206 SER A N 1
ATOM 1639 C CA . SER A 1 206 ? 25.713 -7.149 -8.286 1.00 48.88 206 SER A CA 1
ATOM 1640 C C . SER A 1 206 ? 26.575 -5.947 -8.705 1.00 48.88 206 SER A C 1
ATOM 1642 O O . SER A 1 206 ? 26.369 -5.351 -9.756 1.00 48.88 206 SER A O 1
ATOM 1644 N N . VAL A 1 207 ? 27.563 -5.559 -7.895 1.00 45.25 207 VAL A N 1
ATOM 1645 C CA . VAL A 1 207 ? 28.455 -4.402 -8.154 1.00 45.25 207 VAL A CA 1
ATOM 1646 C C . VAL A 1 207 ? 29.390 -4.634 -9.370 1.00 45.25 207 VAL A C 1
ATOM 1648 O O . VAL A 1 207 ? 30.311 -3.859 -9.630 1.00 45.25 207 VAL A O 1
ATOM 1651 N N . ARG A 1 208 ? 29.191 -5.694 -10.167 1.00 38.59 208 ARG A N 1
ATOM 1652 C CA . ARG A 1 208 ? 29.902 -5.875 -11.436 1.00 38.59 208 ARG A CA 1
ATOM 1653 C C . ARG A 1 208 ? 29.234 -5.039 -12.516 1.00 38.59 208 ARG A C 1
ATOM 1655 O O . ARG A 1 208 ? 28.052 -5.201 -12.758 1.00 38.59 208 ARG A O 1
ATOM 1662 N N . ARG A 1 209 ? 30.029 -4.169 -13.155 1.00 41.41 209 ARG A N 1
ATOM 1663 C CA . ARG A 1 209 ? 29.764 -3.472 -14.431 1.00 41.41 209 ARG A CA 1
ATOM 1664 C C . ARG A 1 209 ? 28.347 -3.689 -15.003 1.00 41.41 209 ARG A C 1
ATOM 1666 O O . ARG A 1 209 ? 28.167 -4.457 -15.933 1.00 41.41 209 ARG A O 1
ATOM 1673 N N . GLY A 1 210 ? 27.387 -2.963 -14.439 1.00 46.31 210 GLY A N 1
ATOM 1674 C CA . GLY A 1 210 ? 26.285 -2.294 -15.133 1.00 46.31 210 GLY A CA 1
ATOM 1675 C C . GLY A 1 210 ? 25.195 -3.085 -15.862 1.00 46.31 210 GLY A C 1
ATOM 1676 O O . GLY A 1 210 ? 24.205 -2.441 -16.181 1.00 46.31 210 GLY A O 1
ATOM 1677 N N . GLU A 1 211 ? 25.313 -4.387 -16.142 1.00 48.53 211 GLU A N 1
ATOM 1678 C CA . GLU A 1 211 ? 24.369 -5.042 -17.080 1.00 48.53 211 GLU A CA 1
ATOM 1679 C C . GLU A 1 211 ? 23.820 -6.417 -16.644 1.00 48.53 211 GLU A C 1
ATOM 1681 O O . GLU A 1 211 ? 22.835 -6.874 -17.222 1.00 48.53 211 GLU A O 1
ATOM 1686 N N . ASP A 1 212 ? 24.358 -7.054 -15.596 1.00 49.28 212 ASP A N 1
ATOM 1687 C CA . ASP A 1 212 ? 23.858 -8.356 -15.122 1.00 49.28 212 ASP A CA 1
ATOM 1688 C C . ASP A 1 212 ? 22.761 -8.176 -14.051 1.00 49.28 212 ASP A C 1
ATOM 1690 O O . ASP A 1 212 ? 23.038 -7.877 -12.884 1.00 49.28 212 ASP A O 1
ATOM 1694 N N . LEU A 1 213 ? 21.500 -8.350 -14.462 1.00 58.72 213 LEU A N 1
ATOM 1695 C CA . LEU A 1 213 ? 20.331 -8.403 -13.578 1.00 58.72 213 LEU A CA 1
ATOM 1696 C C . LEU A 1 213 ? 20.091 -9.842 -13.108 1.00 58.72 213 LEU A C 1
ATOM 1698 O O . LEU A 1 213 ? 19.494 -10.642 -13.829 1.00 58.72 213 LEU A O 1
ATOM 1702 N N . ASP A 1 214 ? 20.486 -10.152 -11.875 1.00 68.19 214 ASP A N 1
ATOM 1703 C CA . ASP A 1 214 ? 20.199 -11.449 -11.260 1.00 68.19 214 ASP A CA 1
ATOM 1704 C C . ASP A 1 214 ? 18.967 -11.378 -10.360 1.00 68.19 214 ASP A C 1
ATOM 1706 O O . ASP A 1 214 ? 18.717 -10.392 -9.669 1.00 68.19 214 ASP A O 1
ATOM 1710 N N . THR A 1 215 ? 18.177 -12.449 -10.350 1.00 75.00 215 THR A N 1
ATOM 1711 C CA . THR A 1 215 ? 16.982 -12.549 -9.506 1.00 75.00 215 THR A CA 1
ATOM 1712 C C . THR A 1 215 ? 17.283 -13.383 -8.268 1.00 75.00 215 THR A C 1
ATOM 1714 O O . THR A 1 215 ? 17.620 -14.559 -8.375 1.00 75.00 215 THR A O 1
ATOM 1717 N N . VAL A 1 216 ? 17.114 -12.797 -7.083 1.00 79.69 216 VAL A N 1
ATOM 1718 C CA . VAL A 1 216 ? 17.319 -13.469 -5.795 1.00 79.69 216 VAL A CA 1
ATOM 1719 C C . VAL A 1 216 ? 16.000 -13.725 -5.079 1.00 79.69 216 VAL A C 1
ATOM 1721 O O . VAL A 1 216 ? 15.094 -12.890 -5.071 1.00 79.69 216 VAL A O 1
ATOM 1724 N N . LYS A 1 217 ? 15.902 -14.873 -4.404 1.00 86.88 217 LYS A N 1
ATOM 1725 C CA . LYS A 1 217 ? 14.778 -15.161 -3.507 1.00 86.88 217 LYS A CA 1
ATOM 1726 C C . LYS A 1 217 ? 14.954 -14.462 -2.171 1.00 86.88 217 LYS A C 1
ATOM 1728 O O . LYS A 1 217 ? 15.948 -14.686 -1.477 1.00 86.88 217 LYS A O 1
ATOM 1733 N N . VAL A 1 218 ? 13.944 -13.695 -1.779 1.00 88.12 218 VAL A N 1
ATOM 1734 C CA . VAL A 1 218 ? 13.909 -12.933 -0.533 1.00 88.12 218 VAL A CA 1
ATOM 1735 C C . VAL A 1 218 ? 12.715 -13.362 0.312 1.00 88.12 218 VAL A C 1
ATOM 1737 O O . VAL A 1 218 ? 11.606 -13.558 -0.182 1.00 88.12 218 VAL A O 1
ATOM 1740 N N . SER A 1 219 ? 12.953 -13.516 1.610 1.00 93.56 219 SER A N 1
ATOM 1741 C CA . SER A 1 219 ? 11.943 -13.809 2.623 1.00 93.56 219 SER A CA 1
ATOM 1742 C C . SER A 1 219 ? 12.063 -12.781 3.736 1.00 93.56 219 SER A C 1
ATOM 1744 O O . SER A 1 219 ? 13.128 -12.651 4.332 1.00 93.56 219 SER A O 1
ATOM 1746 N N . SER A 1 220 ? 10.975 -12.094 4.065 1.00 93.62 220 SER A N 1
ATOM 1747 C CA . SER A 1 220 ? 10.938 -11.095 5.130 1.00 93.62 220 SER A CA 1
ATOM 1748 C C . SER A 1 220 ? 9.802 -11.380 6.107 1.00 93.62 220 SER A C 1
ATOM 1750 O O . SER A 1 220 ? 8.695 -11.741 5.714 1.00 93.62 220 SER A O 1
ATOM 1752 N N . PHE A 1 221 ? 10.069 -11.159 7.389 1.00 95.69 221 PHE A N 1
ATOM 1753 C CA . PHE A 1 221 ? 9.082 -11.169 8.462 1.00 95.69 221 PHE A CA 1
ATOM 1754 C C . PHE A 1 221 ? 9.101 -9.817 9.173 1.00 95.69 221 PHE A C 1
ATOM 1756 O O . PHE A 1 221 ? 10.178 -9.295 9.471 1.00 95.69 221 PHE A O 1
ATOM 1763 N N . LYS A 1 222 ? 7.921 -9.238 9.402 1.00 96.06 222 LYS A N 1
ATOM 1764 C CA . LYS A 1 222 ? 7.751 -7.928 10.031 1.00 96.06 222 LYS A CA 1
ATOM 1765 C C . LYS A 1 222 ? 6.675 -7.957 11.123 1.00 96.06 222 LYS A C 1
ATOM 1767 O O . LYS A 1 222 ? 5.492 -7.815 10.802 1.00 96.06 222 LYS A O 1
ATOM 1772 N N . PRO A 1 223 ? 7.046 -8.155 12.397 1.00 97.56 223 PRO A N 1
ATOM 1773 C CA . PRO A 1 223 ? 6.155 -7.895 13.518 1.00 97.56 223 PRO A CA 1
ATOM 1774 C C . PRO A 1 223 ? 6.124 -6.398 13.847 1.00 97.56 223 PRO A C 1
ATOM 1776 O O . PRO A 1 223 ? 7.171 -5.747 13.891 1.00 97.56 223 PRO A O 1
ATOM 1779 N N . GLY A 1 224 ? 4.937 -5.862 14.120 1.00 97.81 224 GLY A N 1
ATOM 1780 C CA . GLY A 1 224 ? 4.758 -4.474 14.535 1.00 97.81 224 GLY A CA 1
ATOM 1781 C C . GLY A 1 224 ? 3.686 -4.298 15.601 1.00 97.81 224 GLY A C 1
ATOM 1782 O O . GLY A 1 224 ? 2.800 -5.139 15.767 1.00 97.81 224 GLY A O 1
ATOM 1783 N N . VAL A 1 225 ? 3.792 -3.194 16.336 1.00 98.25 225 VAL A N 1
ATOM 1784 C CA . VAL A 1 225 ? 2.853 -2.788 17.387 1.00 98.25 225 VAL A CA 1
ATOM 1785 C C . VAL A 1 225 ? 2.421 -1.347 17.170 1.00 98.25 225 VAL A C 1
ATOM 1787 O O . VAL A 1 225 ? 3.197 -0.517 16.698 1.00 98.25 225 VAL A O 1
ATOM 1790 N N . ILE A 1 226 ? 1.172 -1.069 17.520 1.00 98.06 226 ILE A N 1
ATOM 1791 C CA . ILE A 1 226 ? 0.502 0.217 17.367 1.00 98.06 226 ILE A CA 1
ATOM 1792 C C . ILE A 1 226 ? -0.092 0.597 18.723 1.00 98.06 226 ILE A C 1
ATOM 1794 O O . ILE A 1 226 ? -0.735 -0.225 19.376 1.00 98.06 226 ILE A O 1
ATOM 1798 N N . ALA A 1 227 ? 0.079 1.848 19.124 1.00 97.94 227 ALA A N 1
ATOM 1799 C CA . ALA A 1 227 ? -0.608 2.441 20.257 1.00 97.94 227 ALA A CA 1
ATOM 1800 C C . ALA A 1 227 ? -1.140 3.817 19.858 1.00 97.94 227 ALA A C 1
ATOM 1802 O O . ALA A 1 227 ? -0.443 4.612 19.232 1.00 97.94 227 ALA A O 1
ATOM 1803 N N . GLU A 1 228 ? -2.380 4.096 20.222 1.00 97.81 228 GLU A N 1
ATOM 1804 C CA . GLU A 1 228 ? -3.045 5.359 19.945 1.00 97.81 228 GLU A CA 1
ATOM 1805 C C . GLU A 1 228 ? -3.813 5.793 21.188 1.00 97.81 228 GLU A C 1
ATOM 1807 O O . GLU A 1 228 ? -4.437 4.972 21.864 1.00 97.81 228 GLU A O 1
ATOM 1812 N N . MET A 1 229 ? -3.738 7.080 21.501 1.00 97.75 229 MET A N 1
ATOM 1813 C CA . MET A 1 229 ? -4.441 7.675 22.624 1.00 97.75 229 MET A CA 1
ATOM 1814 C C . MET A 1 229 ? -5.003 9.029 22.216 1.00 97.75 229 MET A C 1
ATOM 1816 O O . MET A 1 229 ? -4.245 9.943 21.906 1.00 97.75 229 MET A O 1
ATOM 1820 N N . SER A 1 230 ? -6.319 9.158 22.275 1.00 96.81 230 SER A N 1
ATOM 1821 C CA . SER A 1 230 ? -7.057 10.369 21.937 1.00 96.81 230 SER A CA 1
ATOM 1822 C C . SER A 1 230 ? -7.765 10.920 23.165 1.00 96.81 230 SER A C 1
ATOM 1824 O O . SER A 1 230 ? -8.361 10.176 23.945 1.00 96.81 230 SER A O 1
ATOM 1826 N N . GLY A 1 231 ? -7.715 12.235 23.332 1.00 94.25 231 GLY A N 1
ATOM 1827 C CA . GLY A 1 231 ? -8.437 12.968 24.365 1.00 94.25 231 GLY A CA 1
ATOM 1828 C C . GLY A 1 231 ? -9.186 14.162 23.782 1.00 94.25 231 GLY A C 1
ATOM 1829 O O . GLY A 1 231 ? -9.255 14.355 22.574 1.00 94.25 231 GLY A O 1
ATOM 1830 N N . ASN A 1 232 ? -9.741 15.008 24.649 1.00 93.81 232 ASN A N 1
ATOM 1831 C CA . ASN A 1 232 ? -10.571 16.138 24.208 1.00 93.81 232 ASN A CA 1
ATOM 1832 C C . ASN A 1 232 ? -9.803 17.201 23.401 1.00 93.81 232 ASN A C 1
ATOM 1834 O O . ASN A 1 232 ? -10.412 17.969 22.663 1.00 93.81 232 ASN A O 1
ATOM 1838 N N . ASN A 1 233 ? -8.488 17.299 23.589 1.00 96.44 233 ASN A N 1
ATOM 1839 C CA . ASN A 1 233 ? -7.638 18.333 22.998 1.00 96.44 233 ASN A CA 1
ATOM 1840 C C . ASN A 1 233 ? -6.268 17.799 22.557 1.00 96.44 233 ASN A C 1
ATOM 1842 O O . ASN A 1 233 ? -5.347 18.590 22.350 1.00 96.44 233 ASN A O 1
ATOM 1846 N N . PHE A 1 234 ? -6.105 16.479 22.468 1.00 96.62 234 PHE A N 1
ATOM 1847 C CA . PHE A 1 234 ? -4.854 15.867 22.046 1.00 96.62 234 PHE A CA 1
ATOM 1848 C C . PHE A 1 234 ? -5.086 14.532 21.344 1.00 96.62 234 PHE A C 1
ATOM 1850 O O . PHE A 1 234 ? -6.053 13.836 21.642 1.00 96.62 234 PHE A O 1
ATOM 1857 N N . ASP A 1 235 ? -4.128 14.157 20.501 1.00 97.50 235 ASP A N 1
ATOM 1858 C CA . ASP A 1 235 ? -4.010 12.833 19.898 1.00 97.50 235 ASP A CA 1
ATOM 1859 C C . ASP A 1 235 ? -2.548 12.391 19.917 1.00 97.50 235 ASP A C 1
ATOM 1861 O O . ASP A 1 235 ? -1.661 13.126 19.484 1.00 97.50 235 ASP A O 1
ATOM 1865 N N . LEU A 1 236 ? -2.286 11.183 20.399 1.00 98.00 236 LEU A N 1
ATOM 1866 C CA . LEU A 1 236 ? -0.981 10.537 20.353 1.00 98.00 236 LEU A CA 1
ATOM 1867 C C . LEU A 1 236 ? -1.081 9.263 19.524 1.00 98.00 236 LEU A C 1
ATOM 1869 O O . LEU A 1 236 ? -1.993 8.459 19.702 1.00 98.00 236 LEU A O 1
ATOM 1873 N N . PHE A 1 237 ? -0.100 9.051 18.660 1.00 98.00 237 PHE A N 1
ATOM 1874 C CA . PHE A 1 237 ? 0.061 7.838 17.881 1.00 98.00 237 PHE A CA 1
ATOM 1875 C C . PHE A 1 237 ? 1.509 7.373 17.948 1.00 98.00 237 PHE A C 1
ATOM 1877 O O . PHE A 1 237 ? 2.441 8.163 17.791 1.00 98.00 237 PHE A O 1
ATOM 1884 N N . PHE A 1 238 ? 1.691 6.074 18.133 1.00 97.88 238 PHE A N 1
ATOM 1885 C CA . PHE A 1 238 ? 2.978 5.409 18.114 1.00 97.88 238 PHE A CA 1
ATOM 1886 C C . PHE A 1 238 ? 2.864 4.091 17.351 1.00 97.88 238 PHE A C 1
ATOM 1888 O O . PHE A 1 238 ? 1.964 3.290 17.597 1.00 97.88 238 PHE A O 1
ATOM 1895 N N . GLU A 1 239 ? 3.801 3.840 16.447 1.00 97.94 239 GLU A N 1
ATOM 1896 C CA . GLU A 1 239 ? 3.947 2.567 15.757 1.00 97.94 239 GLU A CA 1
ATOM 1897 C C . GLU A 1 239 ? 5.427 2.210 15.664 1.00 97.94 239 GLU A C 1
ATOM 1899 O O . GLU A 1 239 ? 6.267 3.046 15.332 1.00 97.94 239 GLU A O 1
ATOM 1904 N N . THR A 1 240 ? 5.755 0.957 15.953 1.00 97.25 240 THR A N 1
ATOM 1905 C CA . THR A 1 240 ? 7.098 0.421 15.732 1.00 97.25 240 THR A CA 1
ATOM 1906 C C . THR A 1 240 ? 7.002 -0.935 15.068 1.00 97.25 240 THR A C 1
ATOM 1908 O O . THR A 1 240 ? 6.070 -1.704 15.314 1.00 97.25 240 THR A O 1
ATOM 1911 N N . VAL A 1 241 ? 7.962 -1.220 14.203 1.00 96.88 241 VAL A N 1
ATOM 1912 C CA . VAL A 1 241 ? 8.038 -2.459 13.442 1.00 96.88 241 VAL A CA 1
ATOM 1913 C C . VAL A 1 241 ? 9.477 -2.919 13.393 1.00 96.88 241 VAL A C 1
ATOM 1915 O O . VAL A 1 241 ? 10.400 -2.127 13.222 1.00 96.88 241 VAL A O 1
ATOM 1918 N N . PHE A 1 242 ? 9.670 -4.220 13.510 1.00 95.50 242 PHE A N 1
ATOM 1919 C CA . PHE A 1 242 ? 10.961 -4.850 13.291 1.00 95.50 242 PHE A CA 1
ATOM 1920 C C . PHE A 1 242 ? 10.901 -5.625 11.988 1.00 95.50 242 PHE A C 1
ATOM 1922 O O . PHE A 1 242 ? 9.835 -6.059 11.563 1.00 95.50 242 PHE A O 1
ATOM 1929 N N . ARG A 1 243 ? 12.038 -5.795 11.326 1.00 94.50 243 ARG A N 1
ATOM 1930 C CA . ARG A 1 243 ? 12.152 -6.581 10.103 1.00 94.50 243 ARG A CA 1
ATOM 1931 C C . ARG A 1 243 ? 13.286 -7.572 10.257 1.00 94.50 243 ARG A C 1
ATOM 1933 O O . ARG A 1 243 ? 14.386 -7.194 10.646 1.00 94.50 243 ARG A O 1
ATOM 1940 N N . SER A 1 244 ? 13.028 -8.815 9.883 1.00 93.94 244 SER A N 1
ATOM 1941 C CA . SER A 1 244 ? 14.056 -9.823 9.634 1.00 93.94 244 SER A CA 1
ATOM 1942 C C . SER A 1 244 ? 13.937 -10.270 8.187 1.00 93.94 244 SER A C 1
ATOM 1944 O O . SER A 1 244 ? 12.863 -10.688 7.760 1.00 93.94 244 SER A O 1
ATOM 1946 N N . ASN A 1 245 ? 15.020 -10.149 7.432 1.00 90.31 245 ASN A N 1
ATOM 1947 C CA . ASN A 1 245 ? 15.087 -10.432 6.006 1.00 90.31 245 ASN A CA 1
ATOM 1948 C C . ASN A 1 245 ? 16.128 -11.524 5.746 1.00 90.31 245 ASN A C 1
ATOM 1950 O O . ASN A 1 245 ? 17.170 -11.561 6.396 1.00 90.31 245 ASN A O 1
ATOM 1954 N N . THR A 1 246 ? 15.861 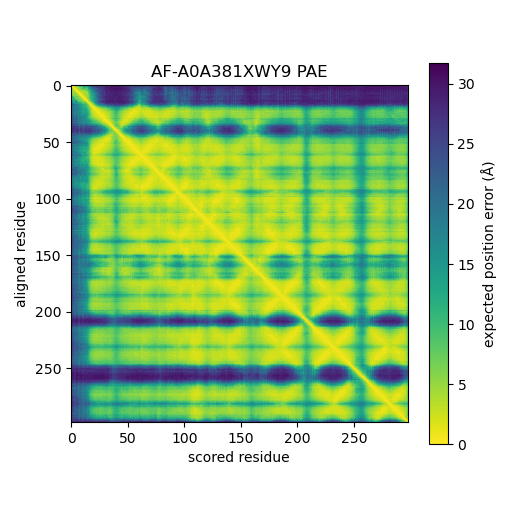-12.424 4.809 1.00 89.38 246 THR A N 1
ATOM 1955 C CA . THR A 1 246 ? 16.802 -13.464 4.386 1.00 89.38 246 THR A CA 1
ATOM 1956 C C . THR A 1 246 ? 16.818 -13.568 2.871 1.00 89.38 246 THR A C 1
ATOM 1958 O O . THR A 1 246 ? 15.759 -13.694 2.253 1.00 89.38 246 THR A O 1
ATOM 1961 N N . ILE A 1 247 ? 18.015 -13.562 2.293 1.00 84.19 247 ILE A N 1
ATOM 1962 C CA . ILE A 1 247 ? 18.272 -13.800 0.873 1.00 84.19 247 ILE A CA 1
ATOM 1963 C C . ILE A 1 247 ? 18.778 -15.239 0.727 1.00 84.19 247 ILE A C 1
ATOM 1965 O O . ILE A 1 247 ? 19.772 -15.609 1.347 1.00 84.19 247 ILE A O 1
ATOM 1969 N N . LYS A 1 248 ? 18.044 -16.074 -0.018 1.00 73.75 248 LYS A N 1
ATOM 1970 C CA . LYS A 1 248 ? 18.237 -17.538 -0.037 1.00 73.75 248 LYS A CA 1
ATOM 1971 C C . LYS A 1 248 ? 19.171 -18.030 -1.145 1.00 73.75 248 LYS A C 1
ATOM 1973 O O . LYS A 1 248 ? 19.984 -18.906 -0.886 1.00 73.75 248 LYS A O 1
ATOM 1978 N N . ASP A 1 249 ? 19.084 -17.453 -2.340 1.00 63.78 249 ASP A N 1
ATOM 1979 C CA . ASP A 1 249 ? 19.759 -17.977 -3.539 1.00 63.78 249 ASP A CA 1
ATOM 1980 C C . ASP A 1 249 ? 20.975 -17.110 -3.921 1.00 63.78 249 ASP A C 1
ATOM 1982 O O . ASP A 1 249 ? 21.076 -16.615 -5.040 1.00 63.78 249 ASP A O 1
ATOM 1986 N N . VAL A 1 250 ? 21.894 -16.882 -2.974 1.00 54.97 250 VAL A N 1
ATOM 1987 C CA . VAL A 1 250 ? 23.089 -16.046 -3.221 1.00 54.97 250 VAL A CA 1
ATOM 1988 C C . VAL A 1 250 ? 24.155 -16.793 -4.043 1.00 54.97 250 VAL A C 1
ATOM 1990 O O . VAL A 1 250 ? 24.942 -16.171 -4.750 1.00 54.97 250 VAL A O 1
ATOM 1993 N N . ASP A 1 251 ? 24.147 -18.130 -4.026 1.00 47.66 251 ASP A N 1
ATOM 1994 C CA . ASP A 1 251 ? 25.175 -18.970 -4.666 1.00 47.66 251 ASP A CA 1
ATOM 1995 C C . ASP A 1 251 ? 25.153 -18.936 -6.209 1.00 47.66 251 ASP A C 1
ATOM 1997 O O . ASP A 1 251 ? 26.140 -19.299 -6.850 1.00 47.66 251 ASP A O 1
ATOM 2001 N N . SER A 1 252 ? 24.070 -18.441 -6.818 1.00 48.00 252 SER A N 1
ATOM 2002 C CA . SER A 1 252 ? 23.994 -18.192 -8.267 1.00 48.00 252 SER A CA 1
ATOM 2003 C C . SER A 1 252 ? 24.811 -16.972 -8.708 1.00 48.00 252 SER A C 1
ATOM 2005 O O . SER A 1 252 ? 25.226 -16.906 -9.860 1.00 48.00 252 SER A O 1
ATOM 2007 N N . LEU A 1 253 ? 25.061 -16.012 -7.811 1.00 50.81 253 LEU A N 1
ATOM 2008 C CA . LEU A 1 253 ? 25.694 -14.734 -8.156 1.00 50.81 253 LEU A CA 1
ATOM 2009 C C . LEU A 1 253 ? 27.222 -14.843 -8.341 1.00 50.81 253 LEU A C 1
ATOM 2011 O O . LEU A 1 253 ? 27.846 -13.906 -8.841 1.00 50.81 253 LEU A O 1
ATOM 2015 N N . TYR A 1 254 ? 27.861 -15.952 -7.922 1.00 50.16 254 TYR A N 1
ATOM 2016 C CA . TYR A 1 254 ? 29.324 -15.987 -7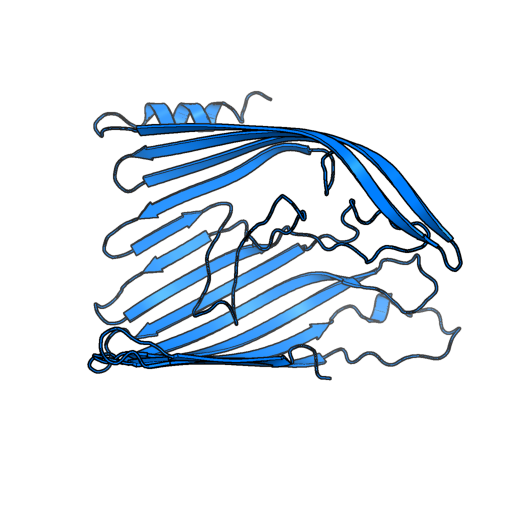.760 1.00 50.16 254 TYR A CA 1
ATOM 2017 C C . TYR A 1 254 ? 30.037 -17.335 -8.004 1.00 50.16 254 TYR A C 1
ATOM 2019 O O . TYR A 1 254 ? 31.155 -17.526 -7.520 1.00 50.16 254 TYR A O 1
ATOM 2027 N N . SER A 1 255 ? 29.503 -18.267 -8.801 1.00 42.75 255 SER A N 1
ATOM 2028 C CA . SER A 1 255 ? 30.182 -19.558 -9.060 1.00 42.75 255 SER A CA 1
ATOM 2029 C C . SER A 1 255 ? 31.424 -19.490 -9.981 1.00 42.75 255 SER A C 1
ATOM 2031 O O . SER A 1 255 ? 31.871 -20.521 -10.484 1.00 42.75 255 SER A O 1
ATOM 2033 N N . VAL A 1 256 ? 32.012 -18.308 -10.219 1.00 45.38 256 VAL A N 1
ATOM 2034 C CA . VAL A 1 256 ? 33.269 -18.146 -10.979 1.00 45.38 256 VAL A CA 1
ATOM 2035 C C . VAL A 1 256 ? 34.298 -17.346 -10.175 1.00 45.38 256 VAL A C 1
ATOM 2037 O O . VAL A 1 256 ? 34.245 -16.121 -10.056 1.00 45.38 256 VAL A O 1
ATOM 2040 N N . THR A 1 257 ? 35.265 -18.094 -9.645 1.00 45.03 257 THR A N 1
ATOM 2041 C CA . THR A 1 257 ? 36.379 -17.760 -8.741 1.00 45.03 257 THR A CA 1
ATOM 2042 C C . THR A 1 257 ? 37.433 -16.799 -9.320 1.00 45.03 257 THR A C 1
ATOM 2044 O O . THR A 1 257 ? 38.626 -17.075 -9.234 1.00 45.03 257 THR A O 1
ATOM 2047 N N . ALA A 1 258 ? 37.044 -15.686 -9.947 1.00 46.47 258 ALA A N 1
ATOM 2048 C CA . ALA A 1 258 ? 38.008 -14.812 -10.633 1.00 46.47 258 ALA A CA 1
ATOM 2049 C C . ALA A 1 258 ? 38.242 -13.434 -9.988 1.00 46.47 258 ALA A C 1
ATOM 2051 O O . ALA A 1 258 ? 39.270 -12.825 -10.268 1.00 46.47 258 ALA A O 1
ATOM 2052 N N . PHE A 1 259 ? 37.363 -12.916 -9.119 1.00 44.88 259 PHE A N 1
ATOM 2053 C CA . PHE A 1 259 ? 37.531 -11.556 -8.581 1.00 44.88 259 PHE A CA 1
ATOM 2054 C C . PHE A 1 259 ? 37.106 -11.438 -7.112 1.00 44.88 259 PHE A C 1
ATOM 2056 O O . PHE A 1 259 ? 36.123 -12.041 -6.696 1.00 44.88 259 PHE A O 1
ATOM 2063 N N . LYS A 1 260 ? 37.897 -10.674 -6.342 1.00 40.00 260 LYS A N 1
ATOM 2064 C CA . LYS A 1 260 ? 37.802 -10.477 -4.886 1.00 40.00 260 LYS A CA 1
ATOM 2065 C C . LYS A 1 260 ? 36.367 -10.191 -4.423 1.00 40.00 260 LYS A C 1
ATOM 2067 O O . LYS A 1 260 ? 35.718 -9.264 -4.895 1.00 40.00 260 LYS A O 1
ATOM 2072 N N . TRP A 1 261 ? 35.940 -11.013 -3.477 1.00 49.72 261 TRP A N 1
ATOM 2073 C CA . TRP A 1 261 ? 34.603 -11.140 -2.920 1.00 49.72 261 TRP A CA 1
ATOM 2074 C C . TRP A 1 261 ? 34.246 -9.944 -2.033 1.00 49.72 261 TRP A C 1
ATOM 2076 O O . TRP A 1 261 ? 34.930 -9.695 -1.041 1.00 49.72 261 TRP A O 1
ATOM 2086 N N . TYR A 1 262 ? 33.167 -9.231 -2.357 1.00 45.97 262 TYR A N 1
ATOM 2087 C CA . TYR A 1 262 ? 32.449 -8.452 -1.351 1.00 45.97 262 TYR A CA 1
ATOM 2088 C C . TYR A 1 262 ? 31.469 -9.410 -0.661 1.00 45.97 262 TYR A C 1
ATOM 2090 O O . TYR A 1 262 ? 30.578 -9.924 -1.339 1.00 45.97 262 TYR A O 1
ATOM 2098 N N . PRO A 1 263 ? 31.639 -9.719 0.637 1.00 51.53 263 PRO A N 1
ATOM 2099 C CA . PRO A 1 263 ? 30.671 -10.529 1.359 1.00 51.53 263 PRO A CA 1
ATOM 2100 C C . PRO A 1 263 ? 29.373 -9.729 1.488 1.00 51.53 263 PRO A C 1
ATOM 2102 O O . PRO A 1 263 ? 29.383 -8.610 1.994 1.00 51.53 263 PRO A O 1
ATOM 2105 N N . TYR A 1 264 ? 28.265 -10.290 1.012 1.00 57.78 264 TYR A N 1
ATOM 2106 C CA . TYR A 1 264 ? 26.938 -9.764 1.304 1.00 57.78 264 TYR A CA 1
ATOM 2107 C C . TYR A 1 264 ? 26.320 -10.565 2.453 1.00 57.78 264 TYR A C 1
ATOM 2109 O O . TYR A 1 264 ? 26.416 -11.796 2.480 1.00 57.78 264 TYR A O 1
ATOM 2117 N N . GLU A 1 265 ? 25.682 -9.885 3.405 1.00 67.94 265 GLU A N 1
ATOM 2118 C CA . GLU A 1 265 ? 25.013 -10.548 4.521 1.00 67.94 265 GLU A CA 1
ATOM 2119 C C . GLU A 1 265 ? 23.677 -11.148 4.068 1.00 67.94 265 GLU A C 1
ATOM 2121 O O . GLU A 1 265 ? 22.704 -10.452 3.794 1.00 67.94 265 GLU A O 1
ATOM 2126 N N . SER A 1 266 ? 23.601 -12.480 4.013 1.00 76.44 266 SER A N 1
ATOM 2127 C CA . SER A 1 266 ? 22.381 -13.208 3.626 1.00 76.44 266 SER A CA 1
ATOM 2128 C C . SER A 1 266 ? 21.201 -12.984 4.575 1.00 76.44 266 SER A C 1
ATOM 2130 O O . SER A 1 266 ? 20.063 -13.304 4.229 1.00 76.44 266 SER A O 1
ATOM 2132 N N . LYS A 1 267 ? 21.449 -12.440 5.769 1.00 84.00 267 LYS A N 1
ATOM 2133 C CA . LYS A 1 267 ? 20.434 -12.065 6.748 1.00 84.00 267 LYS A CA 1
ATOM 2134 C C . LYS A 1 267 ? 20.598 -10.601 7.091 1.00 84.00 267 LYS A C 1
ATOM 2136 O O . LYS A 1 267 ? 21.679 -10.187 7.472 1.00 84.00 267 LYS A O 1
ATOM 2141 N N . GLN A 1 268 ? 19.501 -9.864 7.031 1.00 86.31 268 GLN A N 1
ATOM 2142 C CA . GLN A 1 268 ? 19.471 -8.466 7.434 1.00 86.31 268 GLN A CA 1
ATOM 2143 C C . GLN A 1 268 ? 18.376 -8.257 8.466 1.00 86.31 268 GLN A C 1
ATOM 2145 O O . GLN A 1 268 ? 17.347 -8.945 8.462 1.00 86.31 268 GLN A O 1
ATOM 2150 N N . SER A 1 269 ? 18.581 -7.280 9.336 1.00 91.00 269 SER A N 1
ATOM 2151 C CA . SER A 1 269 ? 17.569 -6.845 10.285 1.00 91.00 269 SER A CA 1
ATOM 2152 C C . SER A 1 269 ? 17.418 -5.341 10.248 1.00 91.00 269 SER A C 1
ATOM 2154 O O . SER A 1 269 ? 18.360 -4.624 9.938 1.00 91.00 269 SER A O 1
ATOM 2156 N N . GLY A 1 270 ? 16.237 -4.864 10.601 1.00 92.56 270 GLY A N 1
ATOM 2157 C CA . GLY A 1 270 ? 15.992 -3.439 10.679 1.00 92.56 270 GLY A CA 1
ATOM 2158 C C . GLY A 1 270 ? 14.788 -3.117 11.535 1.00 92.56 270 GLY A C 1
ATOM 2159 O O . GLY A 1 270 ? 14.082 -4.008 12.019 1.00 92.56 270 GLY A O 1
ATOM 2160 N N . ARG A 1 271 ? 14.548 -1.825 11.714 1.00 94.06 271 ARG A N 1
ATOM 2161 C CA . ARG A 1 271 ? 13.408 -1.306 12.457 1.00 94.06 271 ARG A CA 1
ATOM 2162 C C . ARG A 1 271 ? 12.816 -0.086 11.775 1.00 94.06 271 ARG A C 1
ATOM 2164 O O . ARG A 1 271 ? 13.507 0.651 11.082 1.00 94.06 271 ARG A O 1
ATOM 2171 N N . GLY A 1 272 ? 11.544 0.143 12.028 1.00 94.81 272 GLY A N 1
ATOM 2172 C CA . GLY A 1 272 ? 10.874 1.395 11.743 1.00 94.81 272 GLY A CA 1
ATOM 2173 C C . GLY A 1 272 ? 10.205 1.900 13.009 1.00 94.81 272 GLY A C 1
ATOM 2174 O O . GLY A 1 272 ? 9.692 1.101 13.791 1.00 94.81 272 GLY A O 1
ATOM 2175 N N . LEU A 1 273 ? 10.182 3.212 13.192 1.00 95.50 273 LEU A N 1
ATOM 2176 C CA . LEU A 1 273 ? 9.466 3.886 14.262 1.00 95.50 273 LEU A CA 1
ATOM 2177 C C . LEU A 1 273 ? 8.738 5.099 13.689 1.00 95.50 273 LEU A C 1
ATOM 2179 O O . LEU A 1 273 ? 9.304 5.900 12.946 1.00 95.50 273 LEU A O 1
ATOM 2183 N N . TYR A 1 274 ? 7.474 5.241 14.063 1.00 96.56 274 TYR A N 1
ATOM 2184 C CA . TYR A 1 274 ? 6.669 6.412 13.769 1.00 96.56 274 TYR A CA 1
ATOM 2185 C C . TYR A 1 274 ? 5.967 6.892 15.034 1.00 96.56 274 TYR A C 1
ATOM 2187 O O . TYR A 1 274 ? 5.306 6.121 15.728 1.00 96.56 274 TYR A O 1
ATOM 2195 N N . PHE A 1 275 ? 6.100 8.180 15.319 1.00 97.31 275 PHE A N 1
ATOM 2196 C CA . PHE A 1 275 ? 5.391 8.862 16.389 1.00 97.31 275 PHE A CA 1
ATOM 2197 C C . PHE A 1 275 ? 4.730 10.123 15.839 1.00 97.31 275 PHE A C 1
ATOM 2199 O O . PHE A 1 275 ? 5.333 10.860 15.059 1.00 97.31 275 PHE A O 1
ATOM 2206 N N . SER A 1 276 ? 3.506 10.388 16.279 1.00 97.62 276 SER A N 1
ATOM 2207 C CA . SER A 1 276 ? 2.810 11.647 16.036 1.00 97.62 276 SER A CA 1
ATOM 2208 C C . SER A 1 276 ? 2.102 12.080 17.307 1.00 97.62 276 SER A C 1
ATOM 2210 O O . SER A 1 276 ? 1.353 11.302 17.892 1.00 97.62 276 SER A O 1
ATOM 2212 N N . GLY A 1 277 ? 2.313 13.325 17.717 1.00 97.69 277 GLY A N 1
ATOM 2213 C CA . GLY A 1 277 ? 1.611 13.946 18.830 1.00 97.69 277 GLY A CA 1
ATOM 2214 C C . GLY A 1 277 ? 0.990 15.262 18.393 1.00 97.69 277 GLY A C 1
ATOM 2215 O O . GLY A 1 277 ? 1.700 16.159 17.943 1.00 97.69 277 GLY A O 1
ATOM 2216 N N . SER A 1 278 ? -0.321 15.383 18.545 1.00 97.56 278 SER A N 1
ATOM 2217 C CA . SER A 1 278 ? -1.090 16.584 18.242 1.00 97.56 278 SER A CA 1
ATOM 2218 C C . SER A 1 278 ? -1.722 17.129 19.518 1.00 97.56 278 SER A C 1
ATOM 2220 O O . SER A 1 278 ? -2.256 16.373 20.323 1.00 97.56 278 SER A O 1
ATOM 2222 N N . PHE A 1 279 ? -1.679 18.446 19.696 1.00 97.06 279 PHE A N 1
ATOM 2223 C CA . PHE A 1 279 ? -2.343 19.168 20.780 1.00 97.06 279 PHE A CA 1
ATOM 2224 C C . PHE A 1 279 ? -3.085 20.368 20.195 1.00 97.06 279 PHE A C 1
ATOM 2226 O O . PHE A 1 279 ? -2.480 21.185 19.502 1.00 97.06 279 PHE A O 1
ATOM 2233 N N . PHE A 1 280 ? -4.387 20.471 20.451 1.00 95.75 280 PHE A N 1
ATOM 2234 C CA . PHE A 1 280 ? -5.275 21.452 19.823 1.00 95.75 280 PHE A CA 1
ATOM 2235 C C . PHE A 1 280 ? -6.191 22.155 20.841 1.00 95.75 280 PHE A C 1
ATOM 2237 O O . PHE A 1 280 ? -7.367 21.817 20.988 1.00 95.75 280 PHE A O 1
ATOM 2244 N N . PRO A 1 281 ? -5.675 23.150 21.585 1.00 92.44 281 PRO A N 1
ATOM 2245 C CA . PRO A 1 281 ? -6.483 23.945 22.500 1.00 92.44 281 PRO A CA 1
ATOM 2246 C C . PRO A 1 281 ? -7.340 24.974 21.739 1.00 92.44 281 PRO A C 1
ATOM 2248 O O . PRO A 1 281 ? -6.881 26.052 21.354 1.00 92.44 281 PRO A O 1
ATOM 2251 N N . GLY A 1 282 ? -8.628 24.670 21.566 1.00 90.31 282 GLY A N 1
ATOM 2252 C CA . GLY A 1 282 ? -9.598 25.601 20.984 1.00 90.31 282 GLY A CA 1
ATOM 2253 C C . GLY A 1 282 ? -9.408 25.786 19.477 1.00 90.31 282 GLY A C 1
ATOM 2254 O O . GLY A 1 282 ? -9.690 24.874 18.710 1.00 90.31 282 GLY A O 1
ATOM 2255 N N . GLN A 1 283 ? -8.984 26.978 19.045 1.00 93.56 283 GLN A N 1
ATOM 2256 C CA . GLN A 1 283 ? -8.844 27.329 17.619 1.00 93.56 283 GLN A CA 1
ATOM 2257 C C . GLN A 1 283 ? -7.437 27.101 17.046 1.00 93.56 283 GLN A C 1
ATOM 2259 O O . GLN A 1 283 ? -7.243 27.234 15.840 1.00 93.56 283 GLN A O 1
ATOM 2264 N N . TRP A 1 284 ? -6.457 26.779 17.890 1.00 95.06 284 TRP A N 1
ATOM 2265 C CA . TRP A 1 284 ? -5.072 26.556 17.477 1.00 95.06 284 TRP A CA 1
ATOM 2266 C C . TRP A 1 284 ? -4.679 25.106 17.725 1.00 95.06 284 TRP A C 1
ATOM 2268 O O . TRP A 1 284 ? -5.167 24.482 18.664 1.00 95.06 284 TRP A O 1
ATOM 2278 N N . GLY A 1 285 ? -3.774 24.582 16.900 1.00 95.75 285 GLY A N 1
ATOM 2279 C CA . GLY A 1 285 ? -3.235 23.238 17.055 1.00 95.75 285 GLY A CA 1
ATOM 2280 C C . GLY A 1 285 ? -1.774 23.155 16.645 1.00 95.75 285 GLY A C 1
ATOM 2281 O O . GLY A 1 285 ? -1.325 23.860 15.744 1.00 95.75 285 GLY A O 1
ATOM 2282 N N . ILE A 1 286 ? -1.033 22.291 17.329 1.00 96.81 286 ILE A N 1
ATOM 2283 C CA . ILE A 1 286 ? 0.368 21.979 17.058 1.00 96.81 286 ILE A CA 1
ATOM 2284 C C . ILE A 1 286 ? 0.470 20.467 16.896 1.00 96.81 286 ILE A C 1
ATOM 2286 O O . ILE A 1 286 ? -0.106 19.721 17.684 1.00 96.81 286 ILE A O 1
ATOM 2290 N N . THR A 1 287 ? 1.201 20.018 15.878 1.00 97.50 287 THR A N 1
ATOM 2291 C CA . THR A 1 287 ? 1.511 18.601 15.664 1.00 97.50 287 THR A CA 1
ATOM 2292 C C . THR A 1 287 ? 3.014 18.422 15.529 1.00 97.50 287 THR A C 1
ATOM 2294 O O . THR A 1 287 ? 3.672 19.183 14.821 1.00 97.50 287 THR A O 1
ATOM 2297 N N . VAL A 1 288 ? 3.543 17.412 16.208 1.00 97.38 288 VAL A N 1
ATOM 2298 C CA . VAL A 1 288 ? 4.931 16.969 16.119 1.00 97.38 288 VAL A CA 1
ATOM 2299 C C . VAL A 1 288 ? 4.931 15.551 15.570 1.00 97.38 288 VAL A C 1
ATOM 2301 O O . VAL A 1 288 ? 4.294 14.671 16.143 1.00 97.38 288 VAL A O 1
ATOM 2304 N N . GLU A 1 289 ? 5.663 15.327 14.482 1.00 97.06 289 GLU A N 1
ATOM 2305 C CA . GLU A 1 289 ? 5.870 14.000 13.904 1.00 97.06 289 GLU A CA 1
ATOM 2306 C C . GLU A 1 289 ? 7.347 13.611 13.967 1.00 97.06 289 GLU A C 1
ATOM 2308 O O . GLU A 1 289 ? 8.227 14.420 13.671 1.00 97.06 289 GLU A O 1
ATOM 2313 N N . LEU A 1 290 ? 7.613 12.349 14.291 1.00 95.81 290 LEU A N 1
ATOM 2314 C CA . LEU A 1 290 ? 8.931 11.733 14.208 1.00 95.81 290 LEU A CA 1
ATOM 2315 C C . LEU A 1 290 ? 8.825 10.447 13.390 1.00 95.81 290 LEU A C 1
ATOM 2317 O O . LEU A 1 290 ? 8.002 9.579 13.681 1.00 95.81 290 LEU A O 1
ATOM 2321 N N . LYS A 1 291 ? 9.659 10.337 12.354 1.00 94.75 291 LYS A N 1
ATOM 2322 C CA . LYS A 1 291 ? 9.712 9.184 11.451 1.00 94.75 291 LYS A CA 1
ATOM 2323 C C . LYS A 1 291 ? 11.155 8.693 11.371 1.00 94.75 291 LYS A C 1
ATOM 2325 O O . LYS A 1 291 ? 12.028 9.466 10.989 1.00 94.75 291 LYS A O 1
ATOM 2330 N N . ASP A 1 292 ? 11.391 7.437 11.729 1.00 92.69 292 ASP A N 1
ATOM 2331 C CA . ASP A 1 292 ? 12.700 6.782 11.663 1.00 92.69 292 ASP A CA 1
ATOM 2332 C C . ASP A 1 292 ? 12.559 5.439 10.936 1.00 92.69 292 ASP A C 1
ATOM 2334 O O . ASP A 1 292 ? 11.850 4.545 11.398 1.00 92.69 292 ASP A O 1
ATOM 2338 N N . TYR A 1 293 ? 13.199 5.298 9.774 1.00 89.56 293 TYR A N 1
ATOM 2339 C CA . TYR A 1 293 ? 13.077 4.121 8.910 1.00 89.56 293 TYR A CA 1
ATOM 2340 C C . TYR A 1 293 ? 14.461 3.512 8.666 1.00 89.56 293 TYR A C 1
ATOM 2342 O O . TYR A 1 293 ? 15.160 3.873 7.724 1.00 89.56 293 TYR A O 1
ATOM 2350 N N . LEU A 1 294 ? 14.848 2.557 9.508 1.00 88.12 294 LEU A N 1
ATOM 2351 C CA . LEU A 1 294 ? 16.145 1.877 9.481 1.00 88.12 294 LEU A CA 1
ATOM 2352 C C . LEU A 1 294 ? 15.952 0.399 9.129 1.00 88.12 294 LEU A C 1
ATOM 2354 O O . LEU A 1 294 ? 16.284 -0.494 9.906 1.00 88.12 294 LEU A O 1
ATOM 2358 N N . PHE A 1 295 ? 15.339 0.121 7.976 1.00 79.94 295 PHE A N 1
ATOM 2359 C CA . PHE A 1 295 ? 15.006 -1.252 7.576 1.00 79.94 295 PHE A CA 1
ATOM 2360 C C . PHE A 1 295 ? 16.169 -2.055 7.000 1.00 79.94 295 PHE A C 1
ATOM 2362 O O . PHE A 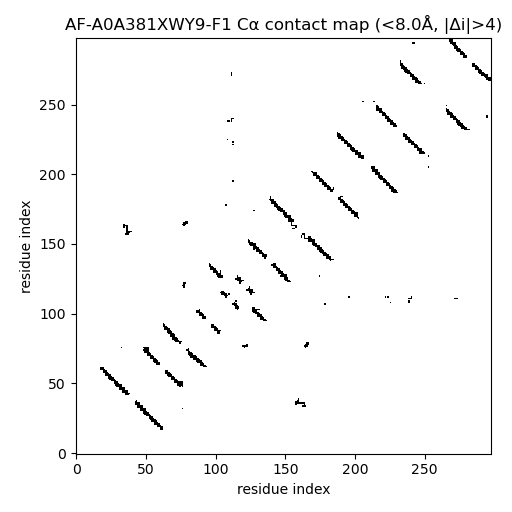1 295 ? 16.077 -3.283 6.985 1.00 79.94 295 PHE A O 1
ATOM 2369 N N . ASP A 1 296 ? 17.221 -1.369 6.556 1.00 67.06 296 ASP A N 1
ATOM 2370 C CA . ASP A 1 296 ? 18.371 -1.960 5.871 1.00 67.06 296 ASP A CA 1
ATOM 2371 C C . ASP A 1 296 ? 19.692 -1.633 6.603 1.00 67.06 296 ASP A C 1
ATOM 2373 O O . ASP A 1 296 ? 20.751 -1.544 5.990 1.00 67.06 296 ASP A O 1
ATOM 2377 N N . THR A 1 297 ? 19.640 -1.434 7.928 1.00 55.22 297 THR A N 1
ATOM 2378 C CA . THR A 1 297 ? 20.842 -1.305 8.767 1.00 55.22 297 THR A CA 1
ATOM 2379 C C . THR A 1 297 ? 21.400 -2.687 9.107 1.00 55.22 297 THR A C 1
ATOM 2381 O O . THR A 1 297 ? 21.060 -3.266 10.141 1.00 55.22 297 THR A O 1
ATOM 2384 N N . SER A 1 298 ? 22.242 -3.200 8.216 1.00 44.56 298 SER A N 1
ATOM 2385 C CA . SER A 1 298 ? 23.218 -4.269 8.461 1.00 44.56 298 SER A CA 1
ATOM 2386 C C . SER A 1 298 ? 24.572 -3.784 7.968 1.00 44.56 298 SER A C 1
ATOM 2388 O O . SER A 1 298 ? 24.645 -3.540 6.739 1.00 44.56 298 SER A O 1
#

Solvent-accessible surface area (backbone atoms only — not comparable to full-atom values): 15912 Å² total; per-residue (Å²): 134,79,74,70,63,52,62,66,53,52,63,62,71,78,52,86,89,59,78,68,50,75,50,76,48,77,48,77,50,70,52,76,51,74,45,65,33,40,37,96,96,42,87,46,73,46,80,45,66,26,30,33,36,38,43,37,41,37,36,37,44,81,53,35,36,40,38,36,30,36,36,47,21,70,42,30,82,34,41,70,65,42,78,47,82,73,44,42,29,44,36,36,61,51,95,54,39,33,42,35,39,32,57,42,71,51,61,46,90,93,33,84,87,40,59,23,48,72,40,71,86,74,44,39,38,54,30,27,48,30,43,39,41,38,36,42,93,41,99,40,35,40,38,39,41,37,41,27,34,36,70,26,47,42,61,58,73,53,27,76,95,40,63,54,42,39,63,76,38,64,41,49,30,42,38,38,36,44,34,42,33,37,47,60,78,44,93,43,28,31,42,33,39,36,44,35,41,37,44,31,46,38,72,44,84,57,96,58,85,91,74,64,77,44,73,32,40,38,40,36,42,33,51,32,42,36,41,35,42,44,59,100,44,35,39,40,38,41,38,40,33,41,39,44,36,38,50,72,53,64,72,78,80,60,85,66,97,78,70,90,81,79,88,75,74,49,61,42,38,23,37,35,40,39,39,38,42,36,42,36,72,84,94,47,71,50,74,51,77,48,81,46,81,42,61,78,62,115

Radius of gyration: 23.2 Å; Cα contacts (8 Å, |Δi|>4): 710; chains: 1; bounding box: 72×47×55 Å

InterPro domains:
  IPR046070 Protein of unknown function DUF6029 [PF19494] (93-150)